Protein AF-A0A3P8M016-F1 (afdb_monomer)

Sequence (208 aa):
MSRRETRTYNRVGNGFKMSSELQEGDWVNNVLKGTVGASFVSSARSAGLTSTEVSAVIKAMQWQMDFRKLKKGDEFSVLMSREMLNGKREQSQLLGVRLRSDGKDYYAIRAEDGKFYDRNGTGLAKGFMRFPTARQFRVSSNFNPRRLNPVTGRVAPHRGVDFAMPQGTPVLSVGDGEVVVAKRKRRGGILRCRAPRPYLHHPLYAPA

Structure (mmCIF, N/CA/C/O backbone):
data_AF-A0A3P8M016-F1
#
_entry.id   AF-A0A3P8M016-F1
#
loop_
_atom_site.group_PDB
_atom_site.id
_atom_site.type_symbol
_atom_site.label_atom_id
_atom_site.label_alt_id
_atom_site.label_comp_id
_atom_site.label_asym_id
_atom_site.label_entity_id
_atom_site.label_seq_id
_atom_site.pdbx_PDB_ins_code
_atom_site.Cartn_x
_atom_site.Cartn_y
_atom_site.Cartn_z
_atom_site.occupancy
_atom_site.B_iso_or_equiv
_atom_site.auth_seq_id
_atom_site.auth_comp_id
_atom_site.auth_asym_id
_atom_site.auth_atom_id
_atom_site.pdbx_PDB_model_num
ATOM 1 N N . MET A 1 1 ? -18.797 -22.329 -1.623 1.00 38.59 1 MET A N 1
ATOM 2 C CA . MET A 1 1 ? -19.965 -21.952 -2.446 1.00 38.59 1 MET A CA 1
ATOM 3 C C . MET A 1 1 ? -20.193 -20.468 -2.234 1.00 38.59 1 MET A C 1
ATOM 5 O O . MET A 1 1 ? -20.213 -20.051 -1.082 1.00 38.59 1 MET A O 1
ATOM 9 N N . SER A 1 2 ? -20.224 -19.667 -3.299 1.00 40.81 2 SER A N 1
ATOM 10 C CA . SER A 1 2 ? -20.456 -18.223 -3.176 1.00 40.81 2 SER A CA 1
ATOM 11 C C . SER A 1 2 ? -21.873 -18.012 -2.646 1.00 40.81 2 SER A C 1
ATOM 13 O O . SER A 1 2 ? -22.825 -18.373 -3.326 1.00 40.81 2 SER A O 1
ATOM 15 N N . ARG A 1 3 ? -22.021 -17.452 -1.439 1.00 57.03 3 ARG A N 1
ATOM 16 C CA . ARG A 1 3 ? -23.322 -17.124 -0.816 1.00 57.03 3 ARG A CA 1
ATOM 17 C C . ARG A 1 3 ? -24.166 -16.120 -1.611 1.00 57.03 3 ARG A C 1
ATOM 19 O O . ARG A 1 3 ? -25.283 -15.824 -1.215 1.00 57.03 3 ARG A O 1
ATOM 26 N N . ARG A 1 4 ? -23.602 -15.582 -2.690 1.00 62.06 4 ARG A N 1
ATOM 27 C CA . ARG A 1 4 ? -24.153 -14.503 -3.506 1.00 62.06 4 ARG A CA 1
ATOM 28 C C . ARG A 1 4 ? -25.061 -14.985 -4.618 1.00 62.06 4 ARG A C 1
ATOM 30 O O . ARG A 1 4 ? -25.842 -14.191 -5.109 1.00 62.06 4 ARG A O 1
ATOM 37 N N . GLU A 1 5 ? -24.906 -16.234 -5.046 1.00 70.94 5 GLU A N 1
ATOM 38 C CA . GLU A 1 5 ? -25.624 -16.763 -6.198 1.00 70.94 5 GLU A CA 1
ATOM 39 C C . GLU A 1 5 ? -26.754 -17.669 -5.714 1.00 70.94 5 GLU A C 1
ATOM 41 O O . GLU A 1 5 ? -26.530 -18.826 -5.344 1.00 70.94 5 GLU A O 1
ATOM 46 N N . THR A 1 6 ? -27.975 -17.142 -5.725 1.00 74.12 6 THR A N 1
ATOM 47 C CA . THR A 1 6 ? -29.163 -17.982 -5.588 1.00 74.12 6 THR A CA 1
ATOM 48 C C . THR A 1 6 ? -29.440 -18.585 -6.952 1.00 74.12 6 THR A C 1
ATOM 50 O O . THR A 1 6 ? -29.846 -17.886 -7.878 1.00 74.12 6 THR A O 1
ATOM 53 N N . ARG A 1 7 ? -29.186 -19.890 -7.087 1.00 83.44 7 ARG A N 1
ATOM 54 C CA . ARG A 1 7 ? -29.580 -20.659 -8.270 1.00 83.44 7 ARG A CA 1
ATOM 55 C C . ARG A 1 7 ? -30.941 -21.287 -8.027 1.00 83.44 7 ARG A C 1
ATOM 57 O O . ARG A 1 7 ? -31.065 -22.194 -7.207 1.00 83.44 7 ARG A O 1
ATOM 64 N N . THR A 1 8 ? -31.936 -20.834 -8.770 1.00 84.56 8 THR A N 1
ATOM 65 C CA . THR A 1 8 ? -33.288 -21.388 -8.744 1.00 84.56 8 THR A CA 1
ATOM 66 C C . THR A 1 8 ? -33.461 -22.310 -9.943 1.00 84.56 8 THR A C 1
ATOM 68 O O . THR A 1 8 ? -33.248 -21.906 -11.084 1.00 84.56 8 THR A O 1
ATOM 71 N N . TYR A 1 9 ? -33.836 -23.565 -9.696 1.00 88.69 9 TYR A N 1
ATOM 72 C CA . TYR A 1 9 ? -34.110 -24.551 -10.742 1.00 88.69 9 TYR A CA 1
ATOM 73 C C . TYR A 1 9 ? -35.615 -24.805 -10.810 1.00 88.69 9 TYR A C 1
ATOM 75 O O . TYR A 1 9 ? -36.167 -25.524 -9.981 1.00 88.69 9 TYR A O 1
ATOM 83 N N . ASN A 1 10 ? -36.281 -24.230 -11.808 1.00 88.31 10 ASN A N 1
ATOM 84 C CA . ASN A 1 10 ? -37.714 -24.414 -12.028 1.00 88.31 10 ASN A CA 1
ATOM 85 C C . ASN A 1 10 ? -37.952 -25.578 -12.993 1.00 88.31 10 ASN A C 1
ATOM 87 O O . ASN A 1 10 ? -37.402 -25.594 -14.095 1.00 88.31 10 ASN A O 1
ATOM 91 N N . ARG A 1 11 ? -38.770 -26.561 -12.602 1.00 87.50 11 ARG A N 1
ATOM 92 C CA . ARG A 1 11 ? -39.118 -27.695 -13.472 1.00 87.50 11 ARG A CA 1
ATOM 93 C C . ARG A 1 11 ? -40.039 -27.222 -14.599 1.00 87.50 11 ARG A C 1
ATOM 95 O O . ARG A 1 11 ? -41.093 -26.654 -14.331 1.00 87.50 11 ARG A O 1
ATOM 102 N N . VAL A 1 12 ? -39.658 -27.477 -15.849 1.00 90.06 12 VAL A N 1
ATOM 103 C CA . VAL A 1 12 ? -40.458 -27.160 -17.041 1.00 90.06 12 VAL A CA 1
ATOM 104 C C . VAL A 1 12 ? -40.493 -28.400 -17.936 1.00 90.06 12 VAL A C 1
ATOM 106 O O . VAL A 1 12 ? -39.472 -28.811 -18.488 1.00 90.06 12 VAL A O 1
ATOM 109 N N . GLY A 1 13 ? -41.665 -29.035 -18.036 1.00 86.31 13 GLY A N 1
ATOM 110 C CA . GLY A 1 13 ? -41.828 -30.325 -18.716 1.00 86.31 13 GLY A CA 1
ATOM 111 C C . GLY A 1 13 ? -41.003 -31.438 -18.054 1.00 86.31 13 GLY A C 1
ATOM 112 O O . GLY A 1 13 ? -41.121 -31.671 -16.850 1.00 86.31 13 GLY A O 1
ATOM 113 N N . ASN A 1 14 ? -40.147 -32.102 -18.839 1.00 89.44 14 ASN A N 1
ATOM 114 C CA . ASN A 1 14 ? -39.198 -33.122 -18.365 1.00 89.44 14 ASN A CA 1
ATOM 115 C C . ASN A 1 14 ? -37.803 -32.566 -18.010 1.00 89.44 14 ASN A C 1
ATOM 117 O O . ASN A 1 14 ? -36.893 -33.345 -17.738 1.00 89.44 14 ASN A O 1
ATOM 121 N N . GLY A 1 15 ? -37.621 -31.241 -18.003 1.00 84.81 15 GLY A N 1
ATOM 122 C CA . GLY A 1 15 ? -36.342 -30.593 -17.708 1.00 84.81 15 GLY A CA 1
ATOM 123 C C . GLY A 1 15 ? -36.413 -29.575 -16.569 1.00 84.81 15 GLY A C 1
ATOM 124 O O . GLY A 1 15 ? -37.464 -29.342 -15.970 1.00 84.81 15 GLY A O 1
ATOM 125 N N . PHE A 1 16 ? -35.275 -28.938 -16.297 1.00 88.38 16 PHE A N 1
ATOM 126 C CA . PHE A 1 16 ? -35.155 -27.811 -15.372 1.00 88.38 16 PHE A CA 1
ATOM 127 C C . PHE A 1 16 ? -34.644 -26.582 -16.122 1.00 88.38 16 PHE A C 1
ATOM 129 O O . PHE A 1 16 ? -33.681 -26.666 -16.881 1.00 88.38 16 PHE A O 1
ATOM 136 N N . LYS A 1 17 ? -35.261 -25.428 -15.873 1.00 87.25 17 LYS A N 1
ATOM 137 C CA . LYS A 1 17 ? -34.750 -24.117 -16.265 1.00 87.25 17 LYS A CA 1
ATOM 138 C C . LYS A 1 17 ?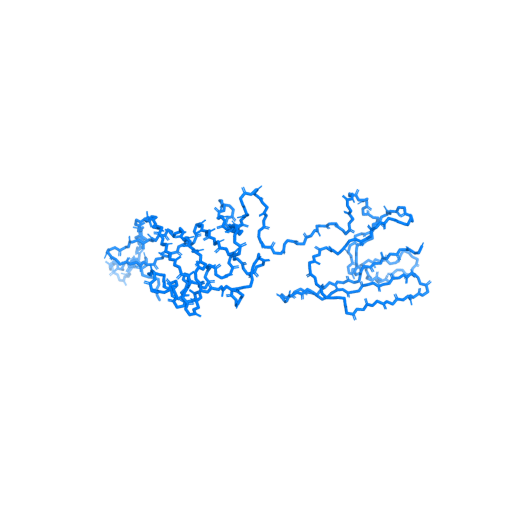 -34.071 -23.490 -15.051 1.00 87.25 17 LYS A C 1
ATOM 140 O O . LYS A 1 17 ? -34.700 -23.331 -14.009 1.00 87.25 17 LYS A O 1
ATOM 145 N N . MET A 1 18 ? -32.791 -23.165 -15.188 1.00 86.56 18 MET A N 1
ATOM 146 C CA . MET A 1 18 ? -32.009 -22.503 -14.145 1.00 86.56 18 MET A CA 1
ATOM 147 C C . MET A 1 18 ? -32.087 -20.983 -14.316 1.00 86.56 18 MET A C 1
ATOM 149 O O . MET A 1 18 ? -31.921 -20.480 -15.427 1.00 86.56 18 MET A O 1
ATOM 153 N N . SER A 1 19 ? -32.331 -20.265 -13.224 1.00 82.19 19 SER A N 1
ATOM 154 C CA . SER A 1 19 ? -32.108 -18.825 -13.110 1.00 82.19 19 SER A CA 1
ATOM 155 C C . SER A 1 19 ? -31.137 -18.551 -11.966 1.00 82.19 19 SER A C 1
ATOM 157 O O . SER A 1 19 ? -31.141 -19.260 -10.960 1.00 82.19 19 SER A O 1
ATOM 159 N N . SER A 1 20 ? -30.299 -17.530 -12.123 1.00 78.00 20 SER A N 1
ATOM 160 C CA . SER A 1 20 ? -29.352 -17.089 -11.101 1.00 78.00 20 SER A CA 1
ATOM 161 C C . SER A 1 20 ? -29.610 -15.629 -10.756 1.00 78.00 20 SER A C 1
ATOM 163 O O . SER A 1 20 ? -29.612 -14.788 -11.655 1.00 78.00 20 SER A O 1
ATOM 165 N N . GLU A 1 21 ? -29.766 -15.329 -9.472 1.00 77.12 21 GLU A N 1
ATOM 166 C CA . GLU A 1 21 ? -29.796 -13.959 -8.957 1.00 77.12 21 GLU A CA 1
ATOM 167 C C . GLU A 1 21 ? -28.580 -13.714 -8.071 1.00 77.12 21 GLU A C 1
ATOM 169 O O . GLU A 1 21 ? -28.230 -14.551 -7.230 1.00 77.12 21 GLU A O 1
ATOM 174 N N . LEU A 1 22 ? -27.934 -12.564 -8.283 1.00 71.75 22 LEU A N 1
ATOM 175 C CA . LEU A 1 22 ? -26.855 -12.088 -7.434 1.00 71.75 22 LEU A CA 1
ATOM 176 C C . LEU A 1 22 ? -27.441 -11.110 -6.414 1.00 71.75 22 LEU A C 1
ATOM 178 O O . LEU A 1 22 ? -27.959 -10.068 -6.804 1.00 71.75 22 LEU A O 1
ATOM 182 N N . GLN A 1 23 ? -27.375 -11.432 -5.122 1.00 69.12 23 GLN A N 1
ATOM 183 C CA . GLN A 1 23 ? -27.739 -10.451 -4.096 1.00 69.12 23 GLN A CA 1
ATOM 184 C C . GLN A 1 23 ? -26.592 -9.453 -3.903 1.00 69.12 23 GLN A C 1
ATOM 186 O O . GLN A 1 23 ? -25.461 -9.857 -3.613 1.00 69.12 23 GLN A O 1
ATOM 191 N N . GLU A 1 24 ? -26.890 -8.164 -4.051 1.00 67.56 24 GLU A N 1
ATOM 192 C CA . GLU A 1 24 ? -25.976 -7.064 -3.735 1.00 67.56 24 GLU A CA 1
ATOM 193 C C . GLU A 1 24 ? -26.144 -6.665 -2.263 1.00 67.56 24 GLU A C 1
ATOM 195 O O . GLU A 1 24 ? -27.265 -6.562 -1.766 1.00 67.56 24 GLU A O 1
ATOM 200 N N . GLY A 1 25 ? -25.032 -6.507 -1.540 1.00 75.31 25 GLY A N 1
ATOM 201 C CA . GLY A 1 25 ? -25.041 -6.024 -0.160 1.00 75.31 25 GLY A CA 1
ATOM 202 C C . GLY A 1 25 ? -24.777 -4.522 -0.067 1.00 75.31 25 GLY A C 1
ATOM 203 O O . GLY A 1 25 ? -24.140 -3.929 -0.940 1.00 75.31 25 GLY A O 1
ATOM 204 N N . ASP A 1 26 ? -25.199 -3.919 1.042 1.00 84.50 26 ASP A N 1
ATOM 205 C CA . ASP A 1 26 ? -24.941 -2.508 1.324 1.00 84.50 26 ASP A CA 1
ATOM 206 C C . ASP A 1 26 ? -23.522 -2.317 1.869 1.00 84.50 26 ASP A C 1
ATOM 208 O O . ASP A 1 26 ? -23.105 -2.967 2.835 1.00 84.50 26 ASP A O 1
ATOM 212 N N . TRP A 1 27 ? -22.768 -1.392 1.279 1.00 88.56 27 TRP A N 1
ATOM 213 C CA . TRP A 1 27 ? -21.416 -1.066 1.728 1.00 88.56 27 TRP A CA 1
ATOM 214 C C . TRP A 1 27 ? -21.431 0.051 2.765 1.00 88.56 27 TRP A C 1
ATOM 216 O O . TRP A 1 27 ? -21.851 1.174 2.495 1.00 88.56 27 TRP A O 1
ATOM 226 N N . VAL A 1 28 ? -20.897 -0.240 3.951 1.00 91.56 28 VAL A N 1
ATOM 227 C CA . VAL A 1 28 ? -20.822 0.716 5.058 1.00 91.56 28 VAL A CA 1
ATOM 228 C C . VAL A 1 28 ? -19.372 0.985 5.435 1.00 91.56 28 VAL A C 1
ATOM 230 O O . VAL A 1 28 ? -18.609 0.081 5.800 1.00 91.56 28 VAL A O 1
ATOM 233 N N . ASN A 1 29 ? -18.995 2.262 5.398 1.00 94.50 29 ASN A N 1
ATOM 234 C CA . ASN A 1 29 ? -17.672 2.717 5.802 1.00 94.50 29 ASN A CA 1
ATOM 235 C C . ASN A 1 29 ? -17.583 2.881 7.320 1.00 94.50 29 ASN A C 1
ATOM 237 O O . ASN A 1 29 ? -18.455 3.465 7.952 1.00 94.50 29 ASN A O 1
ATOM 241 N N . ASN A 1 30 ? -16.497 2.382 7.899 1.00 93.88 30 ASN A N 1
ATOM 242 C CA . ASN A 1 30 ? -16.251 2.384 9.331 1.00 93.88 30 ASN A CA 1
ATOM 243 C C . ASN A 1 30 ? -14.795 2.752 9.610 1.00 93.88 30 ASN A C 1
ATOM 245 O O . ASN A 1 30 ? -13.877 2.163 9.033 1.00 93.88 30 ASN A O 1
ATOM 249 N N . VAL A 1 31 ? -14.587 3.696 10.526 1.00 97.19 31 VAL A N 1
ATOM 250 C CA . VAL A 1 31 ? -13.252 4.067 11.005 1.00 97.19 31 VAL A CA 1
ATOM 251 C C . VAL A 1 31 ? -13.008 3.393 12.345 1.00 97.19 31 VAL A C 1
ATOM 253 O O . VAL A 1 31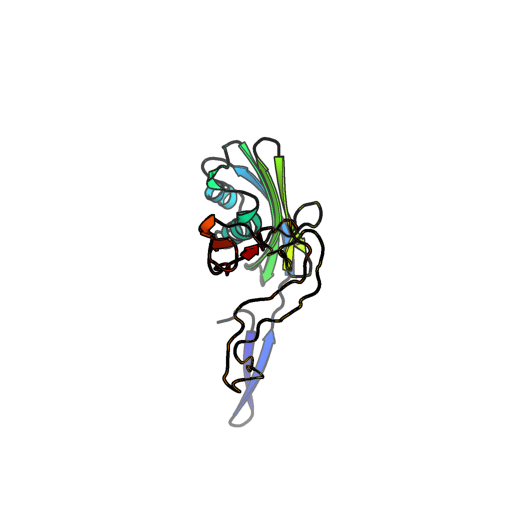 ? -13.705 3.666 13.317 1.00 97.19 31 VAL A O 1
ATOM 256 N N . LEU A 1 32 ? -11.995 2.533 12.403 1.00 97.25 32 LEU A N 1
ATOM 257 C CA . LEU A 1 32 ? -11.540 1.891 13.631 1.00 97.25 32 LEU A CA 1
ATOM 258 C C . LEU A 1 32 ? -10.265 2.586 14.099 1.00 97.25 32 LEU A C 1
ATOM 260 O O . LEU A 1 32 ? -9.325 2.745 13.320 1.00 97.25 32 LEU A O 1
ATOM 264 N N . LYS A 1 33 ? -10.229 3.009 15.359 1.00 97.88 33 LYS A N 1
ATOM 265 C CA . LYS A 1 33 ? -9.080 3.696 15.958 1.00 97.88 33 LYS A CA 1
ATOM 266 C C . LYS A 1 33 ? -8.557 2.890 17.135 1.00 97.88 33 LYS A C 1
ATOM 268 O O . LYS A 1 33 ? -9.325 2.197 17.797 1.00 97.88 33 LYS A O 1
ATOM 273 N N . GLY A 1 34 ? -7.267 3.005 17.408 1.00 96.81 34 GLY A N 1
ATOM 274 C CA . GLY A 1 34 ? -6.681 2.395 18.588 1.00 96.81 34 GLY A CA 1
ATOM 275 C C . GLY A 1 34 ? -5.250 2.837 18.829 1.00 96.81 34 GLY A C 1
ATOM 276 O O . GLY A 1 34 ? -4.629 3.505 18.002 1.00 96.81 34 GLY A O 1
ATOM 277 N N . THR A 1 35 ? -4.738 2.416 19.976 1.00 97.62 35 THR A N 1
ATOM 278 C CA . THR A 1 35 ? -3.359 2.641 20.400 1.00 97.62 35 THR A CA 1
ATOM 279 C C . THR A 1 35 ? -2.670 1.290 20.520 1.00 97.62 35 THR A C 1
ATOM 281 O O . THR A 1 35 ? -3.255 0.319 21.005 1.00 97.62 35 THR A O 1
ATOM 284 N N . VAL A 1 36 ? -1.430 1.200 20.054 1.00 97.12 36 VAL A N 1
ATOM 285 C CA . VAL A 1 36 ? -0.613 -0.003 20.142 1.00 97.12 36 VAL A CA 1
ATOM 286 C C . VAL A 1 36 ? -0.291 -0.266 21.613 1.00 97.12 36 VAL A C 1
ATOM 288 O O . VAL A 1 36 ? 0.267 0.579 22.309 1.00 97.12 36 VAL A O 1
ATOM 291 N N . GLY A 1 37 ? -0.680 -1.447 22.091 1.00 95.19 37 GLY A N 1
ATOM 292 C CA . GLY A 1 37 ? -0.314 -1.996 23.393 1.00 95.19 37 GLY A CA 1
ATOM 293 C C . GLY A 1 37 ? 0.872 -2.952 23.269 1.00 95.19 37 GLY A C 1
ATOM 294 O O . GLY A 1 37 ? 1.991 -2.533 22.997 1.00 95.19 37 GLY A O 1
ATOM 295 N N . ALA A 1 38 ? 0.617 -4.250 23.459 1.00 92.25 38 ALA A N 1
ATOM 296 C CA . ALA A 1 38 ? 1.642 -5.295 23.350 1.00 92.25 38 ALA A CA 1
ATOM 297 C C . ALA A 1 38 ? 2.114 -5.542 21.904 1.00 92.25 38 ALA A C 1
ATOM 299 O O . ALA A 1 38 ? 3.277 -5.846 21.667 1.00 92.25 38 ALA A O 1
ATOM 300 N N . SER A 1 39 ? 1.208 -5.439 20.929 1.00 95.12 39 SER A N 1
ATOM 301 C CA . SER A 1 39 ? 1.526 -5.538 19.503 1.00 95.12 39 SER A CA 1
ATOM 302 C C . SER A 1 39 ? 0.465 -4.819 18.678 1.00 95.12 39 SER A C 1
ATOM 304 O O . SER A 1 39 ? -0.678 -4.664 19.124 1.00 95.12 39 SER A O 1
ATOM 306 N N . PHE A 1 40 ? 0.799 -4.434 17.446 1.00 96.12 40 PHE A N 1
ATOM 307 C CA . PHE A 1 40 ? -0.197 -3.900 16.518 1.00 96.12 40 PHE A CA 1
ATOM 308 C C . PHE A 1 40 ? -1.333 -4.898 16.260 1.00 96.12 40 PHE A C 1
ATOM 310 O O . PHE A 1 40 ? -2.500 -4.527 16.311 1.00 96.12 40 PHE A O 1
ATOM 317 N N . VAL A 1 41 ? -1.006 -6.177 16.046 1.00 96.31 41 VAL A N 1
ATOM 318 C CA . VAL A 1 41 ? -1.990 -7.216 15.700 1.00 96.31 41 VAL A CA 1
ATOM 319 C C . VAL A 1 41 ? -3.025 -7.403 16.806 1.00 96.31 41 VAL A C 1
ATOM 321 O O . VAL A 1 41 ? -4.221 -7.434 16.521 1.00 96.31 41 VAL A O 1
ATOM 324 N N . SER A 1 42 ? -2.585 -7.517 18.063 1.00 96.62 42 SER A N 1
ATOM 325 C CA . SER A 1 42 ? -3.505 -7.664 19.196 1.00 96.62 42 SER A CA 1
ATOM 326 C C . SER A 1 42 ? -4.361 -6.414 19.382 1.00 96.62 42 SER A C 1
ATOM 328 O O . SER A 1 42 ? -5.573 -6.525 19.527 1.00 96.62 42 SER A O 1
ATOM 330 N N . SER A 1 43 ? -3.755 -5.230 19.286 1.00 97.62 43 SER A N 1
ATOM 331 C CA . SER A 1 43 ? -4.456 -3.954 19.477 1.00 97.62 43 SER A CA 1
ATOM 332 C C . SER A 1 43 ? -5.488 -3.693 18.375 1.00 97.62 43 SER A C 1
ATOM 334 O O . SER A 1 43 ? -6.609 -3.285 18.661 1.00 97.62 43 SER A O 1
ATOM 336 N N . ALA A 1 44 ? -5.155 -3.995 17.117 1.00 97.19 44 ALA A N 1
ATOM 337 C CA . ALA A 1 44 ? -6.067 -3.868 15.983 1.00 97.19 44 ALA A CA 1
ATOM 338 C C . ALA A 1 44 ? -7.249 -4.846 16.079 1.00 97.19 44 ALA A C 1
ATOM 340 O O . ALA A 1 44 ? -8.385 -4.471 15.787 1.00 97.19 44 ALA A O 1
ATOM 341 N N . ARG A 1 45 ? -7.009 -6.080 16.543 1.00 97.44 45 ARG A N 1
ATOM 342 C CA . ARG A 1 45 ? -8.087 -7.044 16.816 1.00 97.44 45 ARG A CA 1
ATOM 343 C C . ARG A 1 45 ? -9.017 -6.561 17.924 1.00 97.44 45 ARG A C 1
ATOM 345 O O . ARG A 1 45 ? -10.228 -6.586 17.733 1.00 97.44 45 ARG A O 1
ATOM 352 N N . SER A 1 46 ? -8.464 -6.062 19.030 1.00 96.69 46 SER A N 1
ATOM 353 C CA . SER A 1 46 ? -9.256 -5.477 20.121 1.00 96.69 46 SER A CA 1
ATOM 354 C C . SER A 1 46 ? -10.047 -4.244 19.677 1.00 96.69 46 SER A C 1
ATOM 356 O O . SER A 1 46 ? -11.149 -4.024 20.164 1.00 96.69 46 SER A O 1
ATOM 358 N N . ALA A 1 47 ? -9.530 -3.477 18.713 1.00 96.50 47 ALA A N 1
ATOM 359 C CA . ALA A 1 47 ? -10.236 -2.349 18.106 1.00 96.50 47 ALA A CA 1
ATOM 360 C C . ALA A 1 47 ? -11.358 -2.769 17.132 1.00 96.50 47 ALA A C 1
ATOM 362 O O . ALA A 1 47 ? -12.047 -1.905 16.599 1.00 96.50 47 ALA A O 1
ATOM 363 N N . GLY A 1 48 ? -11.553 -4.069 16.879 1.00 95.12 48 GLY A N 1
ATOM 364 C CA . GLY A 1 48 ? -12.643 -4.592 16.050 1.00 95.12 48 GLY A CA 1
ATOM 365 C C . GLY A 1 48 ? -12.267 -4.912 14.600 1.00 95.12 48 GLY A C 1
ATOM 366 O O . GLY A 1 48 ? -13.162 -5.079 13.759 1.00 95.12 48 GLY A O 1
ATOM 367 N N . LEU A 1 49 ? -10.969 -4.992 14.275 1.00 95.88 49 LEU A N 1
ATOM 368 C CA . LEU A 1 49 ? -10.515 -5.563 13.007 1.00 95.88 49 LEU A CA 1
ATOM 369 C C . LEU A 1 49 ? -10.471 -7.092 13.083 1.00 95.88 49 LEU A C 1
ATOM 371 O O . LEU A 1 49 ? -9.979 -7.692 14.036 1.00 95.88 49 LEU A O 1
ATOM 375 N N . THR A 1 50 ? -10.919 -7.740 12.019 1.00 94.81 50 THR A N 1
ATOM 376 C CA . THR A 1 50 ? -10.733 -9.183 11.828 1.00 94.81 50 THR A CA 1
ATOM 377 C C . THR A 1 50 ? -9.287 -9.501 11.430 1.00 94.81 50 THR A C 1
ATOM 379 O O . THR A 1 50 ? -8.549 -8.648 10.939 1.00 94.81 50 THR A O 1
ATOM 382 N N . SER A 1 51 ? -8.859 -10.756 11.588 1.00 93.69 51 SER A N 1
ATOM 383 C CA . SER A 1 51 ? -7.503 -11.186 11.200 1.00 93.69 51 SER A CA 1
ATOM 384 C C . SER A 1 51 ? -7.172 -10.927 9.723 1.00 93.69 51 SER A C 1
ATOM 386 O O . SER A 1 51 ? -6.025 -10.614 9.394 1.00 93.69 51 SER A O 1
ATOM 388 N N . THR A 1 52 ? -8.161 -11.041 8.835 1.00 91.56 52 THR A N 1
ATOM 389 C CA . THR A 1 52 ? -8.012 -10.751 7.402 1.00 91.56 52 THR A CA 1
ATOM 390 C C . THR A 1 52 ? -7.810 -9.256 7.157 1.00 91.56 52 THR A C 1
ATOM 392 O O . THR A 1 52 ? -6.912 -8.879 6.408 1.00 91.56 52 THR A O 1
ATOM 395 N N . GLU A 1 53 ? -8.564 -8.399 7.848 1.00 95.56 53 GLU A N 1
ATOM 396 C CA . GLU A 1 53 ? -8.419 -6.939 7.774 1.00 95.56 53 GLU A CA 1
ATOM 397 C C . GLU A 1 53 ? -7.067 -6.472 8.333 1.00 95.56 53 GLU A C 1
ATOM 399 O O . GLU A 1 53 ? -6.382 -5.676 7.694 1.00 95.56 53 GLU A O 1
ATOM 404 N N . VAL A 1 54 ? -6.622 -7.023 9.469 1.00 96.62 54 VAL A N 1
ATOM 405 C CA . VAL A 1 54 ? -5.281 -6.746 10.019 1.00 96.62 54 VAL A CA 1
ATOM 406 C C . VAL A 1 54 ? -4.190 -7.120 9.012 1.00 96.62 54 VAL A C 1
ATOM 408 O O . VAL A 1 54 ? -3.256 -6.350 8.789 1.00 96.62 54 VAL A O 1
ATOM 411 N N . SER A 1 55 ? -4.325 -8.274 8.357 1.00 92.94 55 SER A N 1
ATOM 412 C CA . SER A 1 55 ? -3.380 -8.710 7.323 1.00 92.94 55 SER A CA 1
ATOM 413 C C . SER A 1 55 ? -3.374 -7.765 6.116 1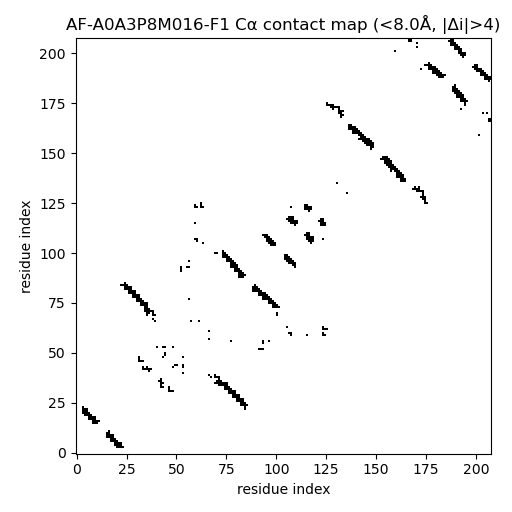.00 92.94 55 SER A C 1
ATOM 415 O O . SER A 1 55 ? -2.310 -7.489 5.561 1.00 92.94 55 SER A O 1
ATOM 417 N N . ALA A 1 56 ? -4.536 -7.231 5.726 1.00 93.50 56 ALA A N 1
ATOM 418 C CA . ALA A 1 56 ? -4.641 -6.241 4.657 1.00 93.50 56 ALA A CA 1
ATOM 419 C C . ALA A 1 56 ? -3.923 -4.930 5.017 1.00 93.50 56 ALA A C 1
ATOM 421 O O . ALA A 1 56 ? -3.192 -4.397 4.182 1.00 93.50 56 ALA A O 1
ATOM 422 N N . VAL A 1 57 ? -4.062 -4.457 6.262 1.00 96.25 57 VAL A N 1
ATOM 423 C CA . VAL A 1 57 ? -3.352 -3.266 6.761 1.00 96.25 57 VAL A CA 1
ATOM 424 C C . VAL A 1 57 ? -1.841 -3.471 6.726 1.00 96.25 57 VAL A C 1
ATOM 426 O O . VAL A 1 57 ? -1.124 -2.659 6.140 1.00 96.25 57 VAL A O 1
ATOM 429 N N . ILE A 1 58 ? -1.355 -4.589 7.277 1.00 93.69 58 ILE A N 1
ATOM 430 C CA . ILE A 1 58 ? 0.077 -4.916 7.265 1.00 93.69 58 ILE A CA 1
ATOM 431 C C . ILE A 1 58 ? 0.590 -4.959 5.826 1.00 93.69 58 ILE A C 1
ATOM 433 O O . ILE A 1 58 ? 1.607 -4.346 5.517 1.00 93.69 58 ILE A O 1
ATOM 437 N N . LYS A 1 59 ? -0.136 -5.618 4.916 1.00 87.94 59 LYS A N 1
ATOM 438 C CA . LYS A 1 59 ? 0.251 -5.719 3.505 1.00 87.94 59 LYS A CA 1
ATOM 439 C C . LYS A 1 59 ? 0.317 -4.355 2.811 1.00 87.94 59 LYS A C 1
ATOM 441 O O . LYS A 1 59 ? 1.229 -4.149 2.012 1.00 87.94 59 LYS A O 1
ATOM 446 N N . ALA A 1 60 ? -0.619 -3.449 3.091 1.00 90.56 60 ALA A N 1
ATOM 447 C CA . ALA A 1 60 ? -0.648 -2.114 2.496 1.00 90.56 60 ALA A CA 1
ATOM 448 C C . ALA A 1 60 ? 0.533 -1.242 2.955 1.00 90.56 60 ALA A C 1
ATOM 450 O O . ALA A 1 60 ? 1.051 -0.450 2.171 1.00 90.56 60 ALA A O 1
ATOM 451 N N . MET A 1 61 ? 0.986 -1.419 4.200 1.00 90.12 61 MET A N 1
ATOM 452 C CA . MET A 1 61 ? 2.013 -0.574 4.821 1.00 90.12 61 MET A CA 1
ATOM 453 C C . MET A 1 61 ? 3.399 -1.225 4.940 1.00 90.12 61 MET A C 1
ATOM 455 O O . MET A 1 61 ? 4.342 -0.552 5.352 1.00 90.12 61 MET A O 1
ATOM 459 N N . GLN A 1 62 ? 3.556 -2.500 4.561 1.00 83.62 62 GLN A N 1
ATOM 460 C CA . GLN A 1 62 ? 4.781 -3.291 4.782 1.00 83.62 62 GLN A CA 1
ATOM 461 C C . GLN A 1 62 ? 6.073 -2.652 4.244 1.00 83.62 62 GLN A C 1
ATOM 463 O O . GLN A 1 62 ? 7.159 -2.975 4.714 1.00 83.62 62 GLN A O 1
ATOM 468 N N . TRP A 1 63 ? 5.968 -1.783 3.233 1.00 80.88 63 TRP A N 1
ATOM 469 C CA . TRP A 1 63 ? 7.113 -1.109 2.616 1.00 80.88 63 TRP A CA 1
ATOM 470 C C . TRP A 1 63 ? 7.409 0.266 3.215 1.00 80.88 63 TRP A C 1
ATOM 472 O O . TRP A 1 63 ? 8.522 0.756 3.066 1.00 80.88 63 TRP A O 1
ATOM 482 N N . GLN A 1 64 ? 6.441 0.879 3.899 1.00 81.50 64 GLN A N 1
ATOM 483 C CA . GLN A 1 64 ? 6.644 2.147 4.598 1.00 81.50 64 GLN A CA 1
ATOM 484 C C . GLN A 1 64 ? 7.213 1.949 6.002 1.00 81.50 64 GLN A C 1
ATOM 486 O O . GLN A 1 64 ? 7.951 2.806 6.488 1.00 81.50 64 GLN A O 1
ATOM 491 N N . MET A 1 65 ? 6.840 0.856 6.675 1.00 85.31 65 MET A N 1
ATOM 492 C CA . MET A 1 65 ? 7.228 0.619 8.061 1.00 85.31 65 MET A CA 1
ATOM 493 C C . MET A 1 65 ? 7.308 -0.858 8.423 1.00 85.31 65 MET A C 1
ATOM 495 O O . MET A 1 65 ? 6.602 -1.708 7.884 1.00 85.31 65 MET A O 1
ATOM 499 N N . ASP A 1 66 ? 8.140 -1.134 9.422 1.00 85.19 66 ASP A N 1
ATOM 500 C CA . ASP A 1 66 ? 8.203 -2.428 10.082 1.00 85.19 66 ASP A CA 1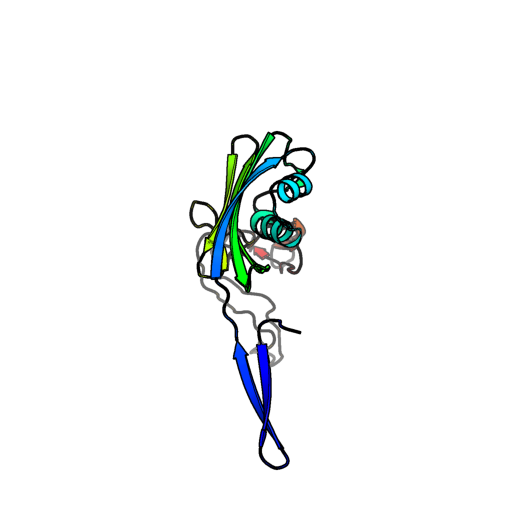
ATOM 501 C C . ASP A 1 66 ? 7.313 -2.412 11.329 1.00 85.19 66 ASP A C 1
ATOM 503 O O . ASP A 1 66 ? 7.647 -1.780 12.331 1.00 85.19 66 ASP A O 1
ATOM 507 N N . PHE A 1 67 ? 6.197 -3.141 11.288 1.00 89.38 67 PHE A N 1
ATOM 508 C CA . PHE A 1 67 ? 5.238 -3.227 12.396 1.00 89.38 67 PHE A C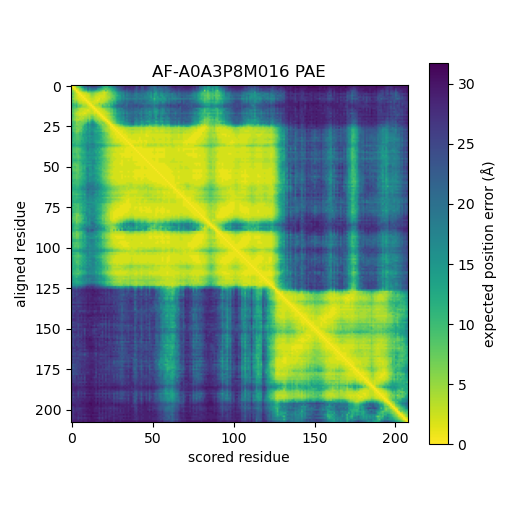A 1
ATOM 509 C C . PHE A 1 67 ? 5.842 -3.776 13.697 1.00 89.38 67 PHE A C 1
ATOM 511 O O . PHE A 1 67 ? 5.275 -3.565 14.766 1.00 89.38 67 PHE A O 1
ATOM 518 N N . ARG A 1 68 ? 6.991 -4.464 13.634 1.00 86.88 68 ARG A N 1
ATOM 519 C CA . ARG A 1 68 ? 7.712 -4.951 14.824 1.00 86.88 68 ARG A CA 1
ATOM 520 C C . ARG A 1 68 ? 8.412 -3.830 15.589 1.00 86.88 68 ARG A C 1
ATOM 522 O O . ARG A 1 68 ? 8.775 -4.032 16.740 1.00 86.88 68 ARG A O 1
ATOM 529 N N . LYS A 1 69 ? 8.624 -2.673 14.953 1.00 89.25 69 LYS A N 1
ATOM 530 C CA . LYS A 1 69 ? 9.229 -1.486 15.576 1.00 89.25 69 LYS A CA 1
ATOM 531 C C . LYS A 1 69 ? 8.205 -0.573 16.247 1.00 89.25 69 LYS A C 1
ATOM 533 O O . LYS A 1 69 ? 8.611 0.395 16.881 1.00 89.25 69 LYS A O 1
ATOM 538 N N . LEU A 1 70 ? 6.913 -0.869 16.098 1.00 93.31 70 LEU A N 1
ATOM 539 C CA . LEU A 1 70 ? 5.860 -0.103 16.748 1.00 93.31 70 LEU A CA 1
ATOM 540 C C . LEU A 1 70 ? 5.950 -0.256 18.256 1.00 93.31 70 LEU A C 1
ATOM 542 O O . LEU A 1 70 ? 6.142 -1.357 18.777 1.00 93.31 70 LEU A O 1
ATOM 546 N N . LYS A 1 71 ? 5.801 0.867 18.943 1.00 93.50 71 LYS A N 1
ATOM 547 C CA . LYS A 1 71 ? 5.940 0.960 20.389 1.00 93.50 71 LYS A CA 1
ATOM 548 C C . LYS A 1 71 ? 4.576 1.091 21.035 1.00 93.50 71 LYS A C 1
ATOM 550 O O . LYS A 1 71 ? 3.594 1.511 20.421 1.00 93.50 71 LYS A O 1
ATOM 555 N N . LYS A 1 72 ? 4.532 0.758 22.322 1.00 96.38 72 LYS A N 1
ATOM 556 C CA . LYS A 1 72 ? 3.367 1.050 23.149 1.00 96.38 72 LYS A CA 1
ATOM 557 C C . LYS A 1 72 ? 3.099 2.558 23.119 1.00 96.38 72 LYS A C 1
ATOM 559 O O . LYS A 1 72 ? 4.006 3.335 23.400 1.00 96.38 72 LYS A O 1
ATOM 564 N N . GLY A 1 73 ? 1.867 2.949 22.811 1.00 95.88 73 GLY A N 1
ATOM 565 C CA . GLY A 1 73 ? 1.476 4.355 22.669 1.00 95.88 73 GLY A CA 1
ATOM 566 C C . GLY A 1 73 ? 1.374 4.847 21.223 1.00 95.88 73 GLY A C 1
ATOM 567 O O . GLY A 1 73 ? 0.747 5.878 21.006 1.00 95.88 73 GLY A O 1
ATOM 568 N N . ASP A 1 74 ? 1.904 4.111 20.239 1.00 97.62 74 ASP A N 1
ATOM 569 C CA . ASP A 1 74 ? 1.709 4.453 18.825 1.00 97.62 74 ASP A CA 1
ATOM 570 C C . ASP A 1 74 ? 0.222 4.387 18.461 1.00 97.62 74 ASP A C 1
ATOM 572 O O . ASP A 1 74 ? -0.503 3.500 18.911 1.00 97.62 74 ASP A O 1
ATOM 576 N N . GLU A 1 75 ? -0.254 5.306 17.632 1.00 98.00 75 GLU A N 1
ATOM 577 C CA . GLU A 1 75 ? -1.677 5.418 17.310 1.00 98.00 75 GLU A CA 1
ATOM 578 C C . GLU A 1 75 ? -1.951 4.915 15.899 1.00 98.00 75 GLU A C 1
ATOM 580 O O . GLU A 1 75 ? -1.164 5.130 14.978 1.00 98.00 75 GLU A O 1
ATOM 585 N N . PHE A 1 76 ? -3.103 4.286 15.694 1.00 97.94 76 PHE A N 1
ATOM 586 C CA . PHE A 1 76 ? -3.556 3.902 14.365 1.00 97.94 76 PHE A CA 1
ATOM 587 C C . PHE A 1 76 ? -5.027 4.249 14.147 1.00 97.94 76 PHE A C 1
ATOM 589 O O . PHE A 1 76 ? -5.851 4.285 15.062 1.00 97.94 76 PHE A O 1
ATOM 596 N N . SER A 1 77 ? -5.367 4.513 12.892 1.00 98.25 77 SER A N 1
ATOM 597 C CA . SER A 1 77 ? -6.732 4.693 12.409 1.00 98.25 77 SER A CA 1
ATOM 598 C C . SER A 1 77 ? -6.874 3.970 11.078 1.00 98.25 77 SER A C 1
ATOM 600 O O . SER A 1 77 ? -6.080 4.189 10.166 1.00 98.25 77 SER A O 1
ATOM 602 N N . VAL A 1 78 ? -7.876 3.106 10.962 1.00 98.31 78 VAL A N 1
ATOM 603 C CA . VAL A 1 78 ? -8.126 2.284 9.777 1.00 98.31 78 VAL A CA 1
ATOM 604 C C . VAL A 1 78 ? -9.532 2.562 9.270 1.00 98.31 78 VAL A C 1
ATOM 606 O O . VAL A 1 78 ? -10.504 2.375 9.998 1.00 98.31 78 VAL A O 1
ATOM 609 N N . LEU A 1 79 ? -9.640 2.991 8.017 1.00 98.12 79 LEU A N 1
ATOM 610 C CA . LEU A 1 79 ? -10.897 3.147 7.300 1.00 98.12 79 LEU A CA 1
ATOM 611 C C . LEU A 1 79 ? -11.174 1.876 6.492 1.00 98.12 79 LEU A C 1
ATOM 613 O O . LEU A 1 79 ? -10.450 1.549 5.547 1.00 98.12 79 LEU A O 1
ATOM 617 N N . MET A 1 80 ? -12.246 1.185 6.860 1.00 96.75 80 MET A N 1
ATOM 618 C CA . MET A 1 80 ? -12.730 -0.027 6.209 1.00 96.75 80 MET A CA 1
ATOM 619 C C . MET A 1 80 ? -14.081 0.239 5.555 1.00 96.75 80 MET A C 1
ATOM 621 O O . MET A 1 80 ? -14.946 0.841 6.178 1.00 96.75 80 MET A O 1
ATOM 625 N N . SER A 1 81 ? -14.296 -0.284 4.355 1.00 94.81 81 SER A N 1
ATOM 626 C CA . SER A 1 81 ? -15.631 -0.483 3.793 1.00 94.81 81 SER A CA 1
ATOM 627 C C . SER A 1 81 ? -16.051 -1.924 4.041 1.00 94.81 81 SER A C 1
ATOM 629 O O . SER A 1 81 ? -15.252 -2.833 3.815 1.00 94.81 81 SER A O 1
ATOM 631 N N . ARG A 1 82 ? -17.250 -2.158 4.566 1.00 92.31 82 ARG A N 1
ATOM 632 C CA . ARG A 1 82 ? -17.752 -3.498 4.896 1.00 92.31 82 ARG A CA 1
ATOM 633 C C . ARG A 1 82 ? -19.096 -3.705 4.222 1.00 92.31 82 ARG A C 1
ATOM 635 O O . ARG A 1 82 ? -20.003 -2.911 4.437 1.00 92.31 82 ARG A O 1
ATOM 642 N N . GLU A 1 83 ? -19.199 -4.769 3.442 1.00 88.56 83 GLU A N 1
ATOM 643 C CA . GLU A 1 83 ? -20.447 -5.188 2.817 1.00 88.56 83 GLU A CA 1
ATOM 644 C C . GLU A 1 83 ? -21.297 -5.934 3.846 1.00 88.56 83 GLU A C 1
ATOM 646 O O . GLU A 1 83 ? -20.846 -6.915 4.459 1.00 88.56 83 GLU A O 1
ATOM 651 N N . MET A 1 84 ? -22.521 -5.456 4.030 1.00 83.06 84 MET A N 1
ATOM 652 C CA . MET A 1 84 ? -23.537 -6.052 4.880 1.00 83.06 84 MET A CA 1
ATOM 653 C C . MET A 1 84 ? -24.591 -6.702 3.987 1.00 83.06 84 MET A C 1
ATOM 655 O O . MET A 1 84 ? -25.273 -6.026 3.224 1.00 83.06 84 MET A O 1
ATOM 659 N N . LEU A 1 85 ? -24.742 -8.019 4.104 1.00 78.38 85 LEU A N 1
ATOM 660 C CA . LEU A 1 85 ? -25.780 -8.781 3.421 1.00 78.38 85 LEU A CA 1
ATOM 661 C C . LEU A 1 85 ? -26.629 -9.494 4.473 1.00 78.38 85 LEU A C 1
ATOM 663 O O . LEU A 1 85 ? -26.108 -10.276 5.272 1.00 78.38 85 LEU A O 1
ATOM 667 N N . ASN A 1 86 ? -27.934 -9.213 4.506 1.00 73.06 86 ASN A N 1
ATOM 668 C CA . ASN A 1 86 ? -28.873 -9.795 5.477 1.00 73.06 86 ASN A CA 1
ATOM 669 C C . ASN A 1 86 ? -28.397 -9.649 6.941 1.00 73.06 86 ASN A C 1
ATOM 671 O O . ASN A 1 86 ? -28.437 -10.597 7.729 1.00 73.06 86 ASN A O 1
ATOM 675 N N . GLY A 1 87 ? -27.855 -8.475 7.289 1.00 67.88 87 GLY A N 1
ATOM 676 C CA . GLY A 1 87 ? -27.322 -8.177 8.625 1.00 67.88 87 GLY A CA 1
ATOM 677 C C . GLY A 1 87 ? -25.992 -8.863 8.972 1.00 67.88 87 GLY A C 1
ATOM 678 O O . GLY A 1 87 ? -25.475 -8.666 10.072 1.00 67.88 87 GLY A O 1
ATOM 679 N N . LYS A 1 88 ? -25.401 -9.643 8.056 1.00 69.00 88 LYS A N 1
ATOM 680 C CA . LYS A 1 88 ? -24.104 -10.309 8.238 1.00 69.00 88 LYS A CA 1
ATOM 681 C C . LYS A 1 88 ? -23.033 -9.650 7.375 1.00 69.00 88 LYS A C 1
ATOM 683 O O . LYS A 1 88 ? -23.280 -9.265 6.238 1.00 69.00 88 LYS A O 1
ATOM 688 N N . ARG A 1 89 ? -21.821 -9.541 7.922 1.00 70.88 89 ARG A N 1
ATOM 689 C CA . ARG A 1 89 ? -20.655 -9.042 7.186 1.00 70.88 89 ARG A CA 1
ATOM 690 C C . ARG A 1 89 ? -20.155 -10.125 6.236 1.00 70.88 89 ARG A C 1
ATOM 692 O O . ARG A 1 89 ? -19.691 -11.163 6.704 1.00 70.88 89 ARG A O 1
ATOM 699 N N . GLU A 1 90 ? -20.219 -9.864 4.937 1.00 74.62 90 GLU A N 1
ATOM 700 C CA . GLU A 1 90 ? -19.736 -10.794 3.907 1.00 74.62 90 GLU A CA 1
ATOM 701 C C . GLU A 1 90 ? -18.342 -10.397 3.417 1.00 74.62 90 GLU A C 1
ATOM 703 O O . GLU A 1 90 ? -17.426 -11.222 3.408 1.00 74.62 90 GLU A O 1
ATOM 708 N N . GLN A 1 91 ? -18.142 -9.118 3.083 1.00 82.75 91 GLN A N 1
ATOM 709 C CA . GLN A 1 91 ? -16.863 -8.617 2.585 1.00 82.75 91 GLN A CA 1
ATOM 710 C C . GLN A 1 91 ? -16.354 -7.413 3.357 1.00 82.75 91 GLN A C 1
ATOM 712 O O . GLN A 1 91 ? -17.099 -6.669 3.996 1.00 82.75 91 GLN A O 1
ATOM 717 N N . SER A 1 92 ? -15.042 -7.219 3.289 1.00 90.62 92 SER A N 1
ATOM 718 C CA . SER A 1 92 ? -14.414 -6.003 3.765 1.00 90.62 92 SER A CA 1
ATOM 719 C C . SER A 1 92 ? -13.277 -5.567 2.858 1.00 90.62 92 SER A C 1
ATOM 721 O O . SER A 1 92 ? -12.553 -6.369 2.265 1.00 90.62 92 SER A O 1
ATOM 723 N N . GLN A 1 93 ? -13.136 -4.256 2.753 1.00 93.38 93 GLN A N 1
ATOM 724 C CA . GLN A 1 93 ? -12.196 -3.588 1.886 1.00 93.38 93 GLN A CA 1
ATOM 725 C C . GLN A 1 93 ? -11.476 -2.499 2.667 1.00 93.38 93 GLN A C 1
ATOM 727 O O . GLN A 1 93 ? -12.093 -1.580 3.202 1.00 93.38 93 GLN A O 1
ATOM 732 N N . LEU A 1 94 ? -10.150 -2.586 2.705 1.00 96.56 94 LEU A N 1
ATOM 733 C CA . LEU A 1 94 ? -9.331 -1.519 3.256 1.00 96.56 94 LEU A CA 1
ATOM 734 C C . LEU A 1 94 ? -9.344 -0.319 2.302 1.00 96.56 94 LEU A C 1
ATOM 736 O O . LEU A 1 94 ? -8.961 -0.461 1.138 1.00 96.56 94 LEU A O 1
ATOM 740 N N . LEU A 1 95 ? -9.775 0.838 2.806 1.00 97.44 95 LEU A N 1
ATOM 741 C CA . LEU A 1 95 ? -9.777 2.106 2.074 1.00 97.44 95 LEU A CA 1
ATOM 742 C C . LEU A 1 95 ? -8.623 3.011 2.498 1.00 97.44 95 LEU A C 1
ATOM 744 O O . LEU A 1 95 ? -8.048 3.704 1.666 1.00 97.44 95 LEU A O 1
ATOM 748 N N . GLY A 1 96 ? -8.269 3.008 3.782 1.00 97.50 96 GLY A N 1
ATOM 749 C CA . GLY A 1 96 ? -7.260 3.923 4.295 1.00 97.50 96 GLY A CA 1
ATOM 750 C C . GLY A 1 96 ? -6.656 3.479 5.617 1.00 97.50 96 GLY A C 1
ATOM 751 O O . GLY A 1 96 ? -7.336 2.882 6.448 1.00 97.50 96 GLY A O 1
ATOM 752 N N . VAL A 1 97 ? -5.388 3.810 5.834 1.00 97.88 97 VAL A N 1
ATOM 753 C CA . VAL A 1 97 ? -4.705 3.670 7.120 1.00 97.88 97 VAL A CA 1
ATOM 754 C C . VAL A 1 97 ? -3.926 4.939 7.407 1.00 97.88 97 VAL A C 1
ATOM 756 O O . VAL A 1 97 ? -3.236 5.461 6.531 1.00 97.88 97 VAL A O 1
ATOM 759 N N . ARG A 1 98 ? -4.005 5.393 8.653 1.00 97.56 98 ARG A N 1
ATOM 760 C CA . ARG A 1 98 ? -3.057 6.315 9.265 1.00 97.56 98 ARG A CA 1
ATOM 761 C C . ARG A 1 98 ? -2.410 5.603 10.442 1.00 97.56 98 ARG A C 1
ATOM 763 O O . ARG A 1 98 ? -3.121 5.043 11.275 1.00 97.56 98 ARG A O 1
ATOM 770 N N . LEU A 1 99 ? -1.090 5.663 10.532 1.00 96.94 99 LEU A N 1
ATOM 771 C CA . LEU A 1 99 ? -0.347 5.183 11.688 1.00 96.94 99 LEU A CA 1
ATOM 772 C C . LEU A 1 99 ? 0.650 6.250 12.137 1.00 96.94 99 LEU A C 1
ATOM 774 O O . LEU A 1 99 ? 1.423 6.747 11.321 1.00 96.94 99 LEU A O 1
ATOM 778 N N . ARG A 1 100 ? 0.630 6.596 13.423 1.00 96.56 100 ARG A N 1
ATOM 779 C CA . ARG A 1 100 ? 1.521 7.573 14.048 1.00 96.56 100 ARG A CA 1
ATOM 780 C C . ARG A 1 100 ? 2.513 6.851 14.948 1.00 96.56 100 ARG A C 1
ATOM 782 O O . ARG A 1 100 ? 2.102 6.190 15.897 1.00 96.56 100 ARG A O 1
ATOM 789 N N . SER A 1 101 ? 3.801 6.993 14.654 1.00 94.44 101 SER A N 1
ATOM 790 C CA . SER A 1 101 ? 4.886 6.387 15.431 1.00 94.44 101 SER A CA 1
ATOM 791 C C . SER A 1 101 ? 6.083 7.330 15.480 1.00 94.44 101 SER A C 1
ATOM 793 O O . SER A 1 101 ? 6.410 7.957 14.470 1.00 94.44 101 SER A O 1
ATOM 795 N N . ASP A 1 102 ? 6.694 7.480 16.659 1.00 90.69 102 ASP A N 1
ATOM 796 C CA . ASP A 1 102 ? 7.824 8.394 16.907 1.00 90.69 102 ASP A CA 1
ATOM 797 C C . ASP A 1 102 ? 7.577 9.825 16.365 1.00 90.69 102 ASP A C 1
ATOM 799 O O . ASP A 1 102 ? 8.437 10.455 15.753 1.00 90.69 102 ASP A O 1
ATOM 803 N N . GLY A 1 103 ? 6.350 10.335 16.539 1.00 89.94 103 GLY A N 1
ATOM 804 C CA . GLY A 1 103 ? 5.948 11.679 16.097 1.00 89.94 103 GLY A CA 1
ATOM 805 C C . GLY A 1 103 ? 5.706 11.836 14.590 1.00 89.94 103 GLY A C 1
ATOM 806 O O . GLY A 1 103 ? 5.293 12.913 14.158 1.00 89.94 103 GLY A O 1
ATOM 807 N N . LYS A 1 104 ? 5.900 10.781 13.790 1.00 92.62 104 LYS A N 1
ATOM 808 C CA . LYS A 1 104 ? 5.682 10.782 12.340 1.00 92.62 104 LYS A CA 1
ATOM 809 C C . LYS A 1 104 ? 4.400 10.042 11.966 1.00 92.62 104 LYS A C 1
ATOM 811 O O . LYS A 1 104 ? 4.138 8.947 12.457 1.00 92.62 104 LYS A O 1
ATOM 816 N N . ASP A 1 105 ? 3.627 10.632 11.057 1.00 94.75 105 ASP A N 1
ATOM 817 C CA . ASP A 1 105 ? 2.448 10.000 10.467 1.00 94.75 105 ASP A CA 1
ATOM 818 C C . ASP A 1 105 ? 2.799 9.278 9.157 1.00 94.75 105 ASP A C 1
ATOM 820 O O . ASP A 1 105 ? 3.455 9.825 8.268 1.00 94.75 105 ASP A O 1
ATOM 824 N N . TYR A 1 106 ? 2.305 8.053 9.031 1.00 94.44 106 TYR A N 1
ATOM 825 C CA . TYR A 1 106 ? 2.400 7.201 7.855 1.00 94.44 106 TYR A CA 1
ATOM 826 C C . TYR A 1 106 ? 0.997 6.921 7.334 1.00 94.44 106 TYR A C 1
ATOM 828 O O . TYR A 1 106 ? 0.079 6.654 8.112 1.00 94.44 106 TYR A O 1
ATOM 836 N N . TYR A 1 107 ? 0.834 6.976 6.017 1.00 96.12 107 TYR A N 1
ATOM 837 C CA . TYR A 1 107 ? -0.467 6.885 5.366 1.00 96.12 107 TYR A CA 1
ATOM 838 C C . TYR A 1 107 ? -0.446 5.831 4.275 1.00 96.12 107 TYR A C 1
ATOM 840 O O . TYR A 1 107 ? 0.492 5.806 3.481 1.00 96.12 107 TYR A O 1
ATOM 848 N N . ALA A 1 108 ? -1.516 5.042 4.204 1.00 95.62 108 ALA A N 1
ATOM 849 C CA . ALA A 1 108 ? -1.842 4.188 3.072 1.00 95.62 108 ALA A CA 1
ATOM 850 C C . ALA A 1 108 ? -3.284 4.431 2.649 1.00 95.62 108 ALA A C 1
ATOM 852 O O . ALA A 1 108 ? -4.204 3.979 3.321 1.00 95.62 108 ALA A O 1
ATOM 853 N N . ILE A 1 109 ? -3.478 5.145 1.545 1.00 96.56 109 ILE A N 1
ATOM 854 C CA . ILE A 1 109 ? -4.785 5.538 1.013 1.00 96.56 109 ILE A CA 1
ATOM 855 C C . ILE A 1 109 ? -5.014 4.776 -0.286 1.00 96.56 109 ILE A C 1
ATOM 857 O O . ILE A 1 109 ? -4.172 4.817 -1.184 1.00 96.56 109 ILE A O 1
ATOM 861 N N . ARG A 1 110 ? -6.127 4.048 -0.376 1.00 94.50 110 ARG A N 1
ATOM 862 C CA . ARG A 1 110 ? -6.500 3.304 -1.576 1.00 94.50 110 ARG A CA 1
ATOM 863 C C . ARG A 1 110 ? -7.094 4.255 -2.613 1.00 94.50 110 ARG A C 1
ATOM 865 O O . ARG A 1 110 ? -8.047 4.962 -2.303 1.00 94.50 110 ARG A O 1
ATOM 872 N N . ALA A 1 111 ? -6.563 4.232 -3.830 1.00 90.81 111 ALA A N 1
ATOM 873 C CA . ALA A 1 111 ? -7.135 4.944 -4.968 1.00 90.81 111 ALA A CA 1
ATOM 874 C C . ALA A 1 111 ? -8.092 4.047 -5.776 1.00 90.81 111 ALA A C 1
ATOM 876 O O . ALA A 1 111 ? -8.204 2.839 -5.535 1.00 90.81 111 ALA A O 1
ATOM 877 N N . GLU A 1 112 ? -8.768 4.643 -6.759 1.00 87.69 112 GLU A N 1
ATOM 878 C CA . GLU A 1 112 ? -9.714 3.962 -7.657 1.00 87.69 112 GLU A CA 1
ATOM 879 C C . GLU A 1 112 ? -9.067 2.828 -8.462 1.00 87.69 112 GLU A C 1
ATOM 881 O O . GLU A 1 112 ? -9.698 1.808 -8.728 1.00 87.69 112 GLU A O 1
ATOM 886 N N . ASP A 1 113 ? -7.772 2.945 -8.765 1.00 82.38 113 ASP A N 1
ATOM 887 C CA . ASP A 1 113 ? -6.992 1.906 -9.447 1.00 82.38 113 ASP A CA 1
ATOM 888 C C . ASP A 1 113 ? -6.679 0.682 -8.557 1.00 82.38 113 ASP A C 1
ATOM 890 O O . ASP A 1 113 ? -5.997 -0.258 -8.977 1.00 82.38 113 ASP A O 1
ATOM 894 N N . GLY A 1 114 ? -7.153 0.696 -7.308 1.00 82.81 114 GLY A N 1
ATOM 895 C CA . GLY A 1 114 ? -6.972 -0.362 -6.325 1.00 82.81 114 GLY A CA 1
ATOM 896 C C . GLY A 1 114 ? -5.605 -0.376 -5.641 1.00 82.81 114 GLY A C 1
ATOM 897 O O . GLY A 1 114 ? -5.377 -1.254 -4.803 1.00 82.81 114 GLY A O 1
ATOM 898 N N . LYS A 1 115 ? -4.699 0.560 -5.956 1.00 86.00 115 LYS A N 1
ATOM 899 C CA . LYS A 1 115 ? -3.377 0.665 -5.321 1.00 86.00 115 LYS A CA 1
ATOM 900 C C . LYS A 1 115 ? -3.402 1.600 -4.114 1.00 86.00 115 LYS A C 1
ATOM 902 O O . LYS A 1 115 ? -4.335 2.374 -3.921 1.00 86.00 115 LYS A O 1
ATOM 907 N N . PHE A 1 116 ? -2.359 1.500 -3.288 1.00 88.62 116 PHE A N 1
ATOM 908 C CA . PHE A 1 116 ? -2.176 2.337 -2.104 1.00 88.62 116 PHE A CA 1
ATOM 909 C C . PHE A 1 116 ? -1.114 3.407 -2.333 1.00 88.62 116 PHE A C 1
ATOM 911 O O . PHE A 1 116 ? -0.054 3.119 -2.901 1.00 88.62 116 PHE A O 1
ATOM 918 N N . TYR A 1 117 ? -1.389 4.600 -1.817 1.00 88.88 117 TYR A N 1
ATOM 919 C CA . TYR A 1 117 ? -0.558 5.793 -1.927 1.00 88.88 117 TYR A CA 1
ATOM 920 C C . TYR A 1 117 ? -0.370 6.467 -0.564 1.00 88.88 117 TYR A C 1
ATOM 922 O O . TYR A 1 117 ? -1.169 6.267 0.354 1.00 88.88 117 TYR A O 1
ATOM 930 N N . ASP A 1 118 ? 0.692 7.256 -0.422 1.00 90.38 118 ASP A N 1
ATOM 931 C CA . ASP A 1 118 ? 0.881 8.133 0.732 1.00 90.38 118 ASP A CA 1
ATOM 932 C C . ASP A 1 118 ? 0.033 9.414 0.615 1.00 90.38 118 ASP A C 1
ATOM 934 O O . ASP A 1 118 ? -0.729 9.608 -0.334 1.00 90.38 118 ASP A O 1
ATOM 938 N N . ARG A 1 119 ? 0.181 10.324 1.588 1.00 89.56 119 ARG A N 1
ATOM 939 C CA . ARG A 1 119 ? -0.533 11.612 1.620 1.00 89.56 119 ARG A CA 1
ATOM 940 C C . ARG A 1 119 ? -0.211 12.526 0.427 1.00 89.56 119 ARG A C 1
ATOM 942 O O . ARG A 1 119 ? -1.003 13.411 0.129 1.00 89.56 119 ARG A O 1
ATOM 949 N N . ASN A 1 120 ? 0.927 12.321 -0.232 1.00 87.06 120 ASN A N 1
ATOM 950 C CA . ASN A 1 120 ? 1.386 13.118 -1.368 1.00 87.06 120 ASN A CA 1
ATOM 951 C C . ASN A 1 120 ? 1.045 12.460 -2.717 1.00 87.06 120 ASN A C 1
ATOM 953 O O . ASN A 1 120 ? 1.427 12.985 -3.759 1.00 87.06 120 ASN A O 1
ATOM 957 N N . GLY A 1 121 ? 0.362 11.308 -2.718 1.00 83.62 121 GLY A N 1
ATOM 958 C CA . GLY A 1 121 ? 0.059 10.560 -3.938 1.00 83.62 121 GLY A CA 1
ATOM 959 C C . GLY A 1 121 ? 1.221 9.703 -4.451 1.00 83.62 121 GLY A C 1
ATOM 960 O O . GLY A 1 121 ? 1.194 9.258 -5.598 1.00 83.62 121 GLY A O 1
ATOM 961 N N . THR A 1 122 ? 2.238 9.430 -3.629 1.00 84.12 122 THR A N 1
ATOM 962 C CA . THR A 1 122 ? 3.337 8.516 -3.981 1.00 84.12 122 THR A CA 1
ATOM 963 C C . THR A 1 122 ? 2.922 7.075 -3.698 1.00 84.12 122 THR A C 1
ATOM 965 O O . THR A 1 122 ? 2.437 6.769 -2.611 1.00 84.12 122 THR A O 1
ATOM 968 N N . GLY A 1 123 ? 3.094 6.171 -4.666 1.00 84.00 123 GLY A N 1
ATOM 969 C CA . GLY A 1 123 ? 2.700 4.765 -4.519 1.00 84.00 123 GLY A CA 1
ATOM 970 C C . GLY A 1 123 ? 3.490 4.029 -3.430 1.00 84.00 123 GLY A C 1
ATOM 971 O O . GLY A 1 123 ? 4.696 4.218 -3.302 1.00 84.00 123 GLY A O 1
ATOM 972 N N . LEU A 1 124 ? 2.815 3.163 -2.665 1.00 80.94 124 LEU A N 1
ATOM 973 C CA . LEU A 1 124 ? 3.412 2.444 -1.523 1.00 80.94 124 LEU A CA 1
ATOM 974 C C . LEU A 1 124 ? 3.972 1.073 -1.849 1.00 80.94 124 LEU A C 1
ATOM 976 O O . LEU A 1 124 ? 4.730 0.498 -1.068 1.00 80.94 124 LEU A O 1
ATOM 980 N N . ALA A 1 125 ? 3.557 0.503 -2.974 1.00 68.12 125 ALA A N 1
ATOM 981 C CA . ALA A 1 125 ? 4.212 -0.687 -3.476 1.00 68.12 125 ALA A CA 1
ATOM 982 C C . ALA A 1 125 ? 5.678 -0.340 -3.765 1.00 68.12 125 ALA A C 1
ATOM 984 O O . ALA A 1 125 ? 5.956 0.768 -4.220 1.00 68.12 125 ALA A O 1
ATOM 985 N N . LYS A 1 126 ? 6.600 -1.292 -3.566 1.00 62.75 126 LYS A N 1
ATOM 986 C CA . LYS A 1 126 ? 7.944 -1.212 -4.155 1.00 62.75 126 LYS A CA 1
ATOM 987 C C . LYS A 1 126 ? 7.810 -1.155 -5.677 1.00 62.75 126 LYS A C 1
ATOM 989 O O . LYS A 1 126 ? 7.828 -2.178 -6.358 1.00 62.75 126 LYS A O 1
ATOM 994 N N . GLY A 1 127 ? 7.571 0.041 -6.198 1.00 58.44 127 GLY A N 1
ATOM 995 C CA . GLY A 1 127 ? 7.550 0.329 -7.613 1.00 58.44 127 GLY A CA 1
ATOM 996 C C . GLY A 1 127 ? 8.985 0.326 -8.087 1.00 58.44 127 GLY A C 1
ATOM 997 O O . GLY A 1 127 ? 9.821 1.051 -7.552 1.00 58.44 127 GLY A O 1
ATOM 998 N N . PHE A 1 128 ? 9.283 -0.511 -9.072 1.00 67.19 128 PHE A N 1
ATOM 999 C CA . PHE A 1 128 ? 10.557 -0.396 -9.746 1.00 67.19 128 PHE A CA 1
ATOM 1000 C C . PHE A 1 128 ? 10.560 0.891 -10.576 1.00 67.19 128 PHE A C 1
ATOM 1002 O O . PHE A 1 128 ? 9.613 1.143 -11.326 1.00 67.19 128 PHE A O 1
ATOM 1009 N N . MET A 1 129 ? 11.620 1.691 -10.488 1.00 68.19 129 MET A N 1
ATOM 1010 C CA . MET A 1 129 ? 11.891 2.699 -11.500 1.00 68.19 129 MET A CA 1
ATOM 1011 C C . MET A 1 129 ? 11.991 2.003 -12.855 1.00 68.19 129 MET A C 1
ATOM 1013 O O . MET A 1 129 ? 12.695 1.008 -13.023 1.00 68.19 129 MET A O 1
ATOM 1017 N N . ARG A 1 130 ? 11.286 2.537 -13.850 1.00 76.75 130 AR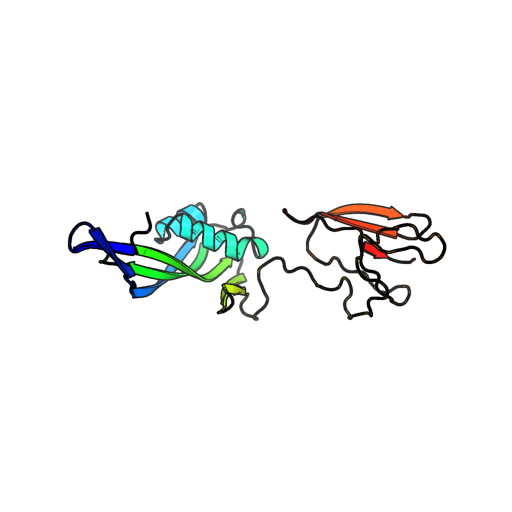G A N 1
ATOM 1018 C CA . ARG A 1 130 ? 11.325 1.988 -15.210 1.00 76.75 130 ARG A CA 1
ATOM 1019 C C . ARG A 1 130 ? 12.704 2.144 -15.860 1.00 76.75 130 ARG A C 1
ATOM 1021 O O . ARG A 1 130 ? 13.068 1.335 -16.709 1.00 76.75 130 ARG A O 1
ATOM 1028 N N . PHE A 1 131 ? 13.454 3.169 -15.459 1.00 81.44 131 PHE A N 1
ATOM 1029 C CA . PHE A 1 131 ? 14.782 3.483 -15.975 1.00 81.44 131 PHE A CA 1
ATOM 1030 C C . PHE A 1 131 ? 15.803 3.521 -14.828 1.00 81.44 131 PHE A C 1
ATOM 1032 O O . PHE A 1 131 ? 15.489 4.052 -13.764 1.00 81.44 131 PHE A O 1
ATOM 1039 N N . PRO A 1 132 ? 17.025 2.995 -15.025 1.00 84.31 132 PRO A N 1
ATOM 1040 C CA . PRO A 1 132 ? 18.086 3.001 -14.017 1.00 84.31 132 PRO A CA 1
ATOM 1041 C C . PRO A 1 132 ? 18.865 4.329 -13.985 1.00 84.31 132 PRO A C 1
ATOM 1043 O O . PRO A 1 132 ? 20.028 4.356 -13.604 1.00 84.31 132 PRO A O 1
ATOM 1046 N N . THR A 1 133 ? 18.278 5.433 -14.441 1.00 84.81 133 THR A N 1
ATOM 1047 C CA . THR A 1 133 ? 18.945 6.733 -14.592 1.00 84.81 133 THR A CA 1
ATOM 1048 C C . THR A 1 133 ? 17.976 7.856 -14.237 1.00 84.81 133 THR A C 1
ATOM 1050 O O . THR A 1 133 ? 16.780 7.745 -14.491 1.00 84.81 133 THR A O 1
ATOM 1053 N N . ALA A 1 134 ? 18.488 8.961 -13.682 1.00 76.00 134 ALA A N 1
ATOM 1054 C CA . ALA A 1 134 ? 17.660 10.108 -13.282 1.00 76.00 134 ALA A CA 1
ATOM 1055 C C . ALA A 1 134 ? 16.962 10.804 -14.468 1.00 76.00 134 ALA A C 1
ATOM 1057 O O . ALA A 1 134 ? 15.908 11.412 -14.309 1.00 76.00 134 ALA A O 1
ATOM 1058 N N . ARG A 1 135 ? 17.553 10.714 -15.665 1.00 79.81 135 ARG A N 1
ATOM 1059 C CA . ARG A 1 135 ? 16.962 11.165 -16.930 1.00 79.81 135 ARG A CA 1
ATOM 1060 C C . ARG A 1 135 ? 16.700 9.965 -17.828 1.00 79.81 135 ARG A C 1
ATOM 1062 O O . ARG A 1 135 ? 17.411 8.963 -17.752 1.00 79.81 135 ARG A O 1
ATOM 1069 N N . GLN A 1 136 ? 15.707 10.075 -18.702 1.00 8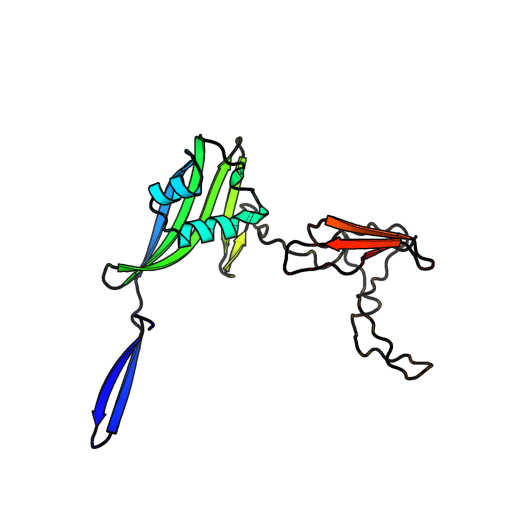3.56 136 GLN A N 1
ATOM 1070 C CA . GLN A 1 136 ? 15.408 9.035 -19.676 1.00 83.56 136 GLN A CA 1
ATOM 1071 C C . GLN A 1 136 ? 16.391 9.107 -20.852 1.00 83.56 136 GLN A C 1
ATOM 1073 O O . GLN A 1 136 ? 16.427 10.095 -21.581 1.00 83.56 136 GLN A O 1
ATOM 1078 N N . PHE A 1 137 ? 17.166 8.041 -21.049 1.00 88.81 137 PHE A N 1
ATOM 1079 C CA . PHE A 1 137 ? 18.034 7.871 -22.214 1.00 88.81 137 PHE A CA 1
ATOM 1080 C C . PHE A 1 137 ? 17.388 6.959 -23.256 1.00 88.81 137 PHE A C 1
ATOM 1082 O O . PHE A 1 137 ? 16.538 6.119 -22.945 1.00 88.81 137 PHE A O 1
ATOM 1089 N N . ARG A 1 138 ? 17.816 7.106 -24.513 1.00 91.50 138 ARG A N 1
ATOM 1090 C CA . ARG A 1 138 ? 17.350 6.259 -25.612 1.00 91.50 138 ARG A CA 1
ATOM 1091 C C . ARG A 1 138 ? 17.794 4.814 -25.388 1.00 91.50 138 ARG A C 1
ATOM 1093 O O . ARG A 1 138 ? 18.974 4.547 -25.152 1.00 91.50 138 ARG A O 1
ATOM 1100 N N . VAL A 1 139 ? 16.860 3.882 -25.555 1.00 90.69 139 VAL A N 1
ATOM 1101 C CA . VAL A 1 139 ? 17.176 2.456 -25.667 1.00 90.69 139 VAL A CA 1
ATOM 1102 C C . VAL A 1 139 ? 17.856 2.218 -27.014 1.00 90.69 139 VAL A C 1
ATOM 1104 O O . VAL A 1 139 ? 17.257 2.437 -28.068 1.00 90.69 139 VAL A O 1
ATOM 1107 N N . SER A 1 140 ? 19.120 1.807 -26.990 1.00 90.94 140 SER A N 1
ATOM 1108 C CA . SER A 1 140 ? 19.877 1.471 -28.198 1.00 90.94 140 SER A CA 1
ATOM 1109 C C . SER A 1 140 ? 19.627 0.033 -28.647 1.00 90.94 140 SER A C 1
ATOM 1111 O O . SER A 1 140 ? 19.674 -0.237 -29.845 1.00 90.94 140 SER A O 1
ATOM 1113 N N . SER A 1 141 ? 19.322 -0.873 -27.711 1.00 86.12 141 SER A N 1
ATOM 1114 C CA . SER A 1 141 ? 19.014 -2.279 -27.989 1.00 86.12 141 SER A CA 1
ATOM 1115 C C . SER A 1 141 ? 18.029 -2.843 -26.960 1.00 86.12 141 SER A C 1
ATOM 1117 O O . SER A 1 141 ? 18.280 -2.824 -25.755 1.00 86.12 141 SER A O 1
ATOM 1119 N N . ASN A 1 142 ? 16.899 -3.366 -27.438 1.00 90.75 142 ASN A N 1
ATOM 1120 C CA . ASN A 1 142 ? 15.857 -3.964 -26.601 1.00 90.75 142 ASN A CA 1
ATOM 1121 C C . ASN A 1 142 ? 16.215 -5.390 -26.159 1.00 90.75 142 ASN A C 1
ATOM 1123 O O . ASN A 1 142 ? 17.002 -6.083 -26.810 1.00 90.75 142 ASN A O 1
ATOM 1127 N N . PHE A 1 143 ? 15.567 -5.862 -25.094 1.00 91.06 143 PHE A N 1
ATOM 1128 C CA . PHE A 1 143 ? 15.589 -7.275 -24.721 1.00 91.06 143 PHE A CA 1
ATOM 1129 C C . PHE A 1 143 ? 15.047 -8.124 -25.873 1.00 91.06 143 PHE A C 1
ATOM 1131 O O . PHE A 1 143 ? 13.936 -7.903 -26.351 1.00 91.06 143 PHE A O 1
ATOM 1138 N N . ASN A 1 144 ? 15.837 -9.095 -26.328 1.00 92.75 144 ASN A N 1
ATOM 1139 C CA . ASN A 1 144 ? 15.445 -9.971 -27.422 1.00 92.75 144 ASN A CA 1
ATOM 1140 C C . ASN A 1 144 ? 16.118 -11.345 -27.270 1.00 92.75 144 ASN A C 1
ATOM 1142 O O . ASN A 1 144 ? 17.292 -11.506 -27.624 1.00 92.75 144 ASN A O 1
ATOM 1146 N N . PRO A 1 145 ? 15.390 -12.370 -26.793 1.00 92.44 145 PRO A N 1
ATOM 1147 C CA . PRO A 1 145 ? 15.950 -13.700 -26.583 1.00 92.44 145 PRO A CA 1
ATOM 1148 C C . PRO A 1 145 ? 16.266 -14.432 -27.896 1.00 92.44 145 PRO A C 1
ATOM 1150 O O . PRO A 1 145 ? 16.973 -15.433 -27.868 1.00 92.44 145 PRO A O 1
ATOM 1153 N N . ARG A 1 146 ? 15.775 -13.936 -29.038 1.00 94.44 146 ARG A N 1
ATOM 1154 C CA . ARG A 1 146 ? 15.950 -14.527 -30.372 1.00 94.44 146 ARG A CA 1
ATOM 1155 C C . ARG A 1 146 ? 16.726 -13.612 -31.325 1.00 94.44 146 ARG A C 1
ATOM 1157 O O . ARG A 1 146 ? 16.609 -13.751 -32.536 1.00 94.44 146 ARG A O 1
ATOM 1164 N N . ARG A 1 147 ? 17.509 -12.660 -30.801 1.00 92.62 147 ARG A N 1
ATOM 1165 C CA . ARG A 1 147 ? 18.290 -11.731 -31.632 1.00 92.62 147 ARG A CA 1
ATOM 1166 C C . ARG A 1 147 ? 19.232 -12.508 -32.552 1.00 92.62 147 ARG A C 1
ATOM 1168 O O . ARG A 1 147 ? 20.044 -13.290 -32.067 1.00 92.62 147 ARG A O 1
ATOM 1175 N N . LEU A 1 148 ? 19.148 -12.266 -33.855 1.00 94.12 148 LEU A N 1
ATOM 1176 C CA . LEU A 1 148 ? 20.034 -12.864 -34.851 1.00 94.12 148 LEU A CA 1
ATOM 1177 C C . LEU A 1 148 ? 21.321 -12.048 -34.974 1.00 94.12 148 LEU A C 1
ATOM 1179 O O . LEU A 1 148 ? 21.290 -10.817 -34.976 1.00 94.12 148 LEU A O 1
ATOM 1183 N N . ASN A 1 149 ? 22.459 -12.734 -35.050 1.00 90.69 149 ASN A N 1
ATOM 1184 C CA . ASN A 1 149 ? 23.724 -12.107 -35.402 1.00 90.69 149 ASN A CA 1
ATOM 1185 C C . ASN A 1 149 ? 23.770 -11.919 -36.931 1.00 90.69 149 ASN A C 1
ATOM 1187 O O . ASN A 1 149 ? 23.710 -12.922 -37.642 1.00 90.69 149 ASN A O 1
ATOM 1191 N N . PRO A 1 150 ? 23.898 -10.682 -37.441 1.00 88.19 150 PRO A N 1
ATOM 1192 C CA . PRO A 1 150 ? 23.819 -10.414 -38.877 1.00 88.19 150 PRO A CA 1
ATOM 1193 C C . PRO A 1 150 ? 24.995 -10.993 -39.676 1.00 88.19 150 PRO A C 1
ATOM 1195 O O . PRO A 1 150 ? 24.863 -11.197 -40.873 1.00 88.19 150 PRO A O 1
ATOM 1198 N N . VAL A 1 151 ? 26.129 -11.280 -39.028 1.00 92.06 151 VAL A N 1
ATOM 1199 C CA . VAL A 1 151 ? 27.321 -11.837 -39.684 1.00 92.06 151 VAL A CA 1
ATOM 1200 C C . VAL A 1 151 ? 27.274 -13.362 -39.698 1.00 92.06 151 VAL A C 1
ATOM 1202 O O . VAL A 1 151 ? 27.567 -13.987 -40.708 1.00 92.06 151 VAL A O 1
ATOM 1205 N N . THR A 1 152 ? 26.916 -13.982 -38.571 1.00 91.94 152 THR A N 1
ATOM 1206 C CA . THR A 1 152 ? 26.979 -15.448 -38.430 1.00 91.94 152 THR A CA 1
ATOM 1207 C C . THR A 1 152 ? 25.643 -16.150 -38.661 1.00 91.94 152 THR A C 1
ATOM 1209 O O . THR A 1 152 ? 25.605 -17.377 -38.668 1.00 91.94 152 THR A O 1
ATOM 1212 N N . GLY A 1 153 ? 24.537 -15.407 -38.766 1.00 91.69 153 GLY A N 1
ATOM 1213 C CA . GLY A 1 153 ? 23.174 -15.936 -38.905 1.00 91.69 153 GLY A CA 1
ATOM 1214 C C . GLY A 1 153 ? 22.642 -16.676 -37.670 1.00 91.69 153 GLY A C 1
ATOM 1215 O O . GLY A 1 153 ? 21.490 -17.101 -37.644 1.00 91.69 153 GLY A O 1
ATOM 1216 N N . ARG A 1 154 ? 23.454 -16.842 -36.620 1.00 93.75 154 ARG A N 1
ATOM 1217 C CA . ARG A 1 154 ? 23.084 -17.597 -35.416 1.00 93.75 154 ARG A CA 1
ATOM 1218 C C . ARG A 1 154 ? 22.321 -16.725 -34.424 1.00 93.75 154 ARG A C 1
ATOM 1220 O O . ARG A 1 154 ? 22.576 -15.526 -34.296 1.00 93.75 154 ARG A O 1
ATOM 1227 N N . VAL A 1 155 ? 21.428 -17.350 -33.657 1.00 93.50 155 VAL A N 1
ATOM 1228 C CA . VAL A 1 155 ? 20.741 -16.691 -32.539 1.00 93.50 155 VAL A CA 1
ATOM 1229 C C . VAL A 1 155 ? 21.745 -16.389 -31.423 1.00 93.50 155 VAL A C 1
ATOM 1231 O O . VAL A 1 155 ? 22.381 -17.284 -30.870 1.00 93.50 155 VAL A O 1
ATOM 1234 N N . ALA A 1 156 ? 21.859 -15.112 -31.073 1.00 90.56 156 ALA A N 1
ATOM 1235 C CA . ALA A 1 156 ? 22.692 -14.574 -30.007 1.00 90.56 156 ALA A CA 1
ATOM 1236 C C . ALA A 1 156 ? 21.818 -13.734 -29.049 1.00 90.56 156 ALA A C 1
ATOM 1238 O O . ALA A 1 156 ? 21.719 -12.512 -29.231 1.00 90.56 156 ALA A O 1
ATOM 1239 N N . PRO A 1 157 ? 21.188 -14.366 -28.034 1.00 92.12 157 PRO A N 1
ATOM 1240 C CA . PRO A 1 157 ? 20.188 -13.736 -27.173 1.00 92.12 157 PRO A CA 1
ATOM 1241 C C . PRO A 1 157 ? 20.688 -12.463 -26.486 1.00 92.12 157 PRO A C 1
ATOM 1243 O O . PRO A 1 157 ? 21.746 -12.457 -25.852 1.00 92.12 157 PRO A O 1
ATOM 1246 N N . HIS A 1 158 ? 19.880 -11.406 -26.530 1.00 91.81 158 HIS A N 1
ATOM 1247 C CA . HIS A 1 158 ? 20.087 -10.192 -25.754 1.00 91.81 158 HIS A CA 1
ATOM 1248 C C . HIS A 1 158 ? 19.236 -10.236 -24.479 1.00 91.81 158 HIS A C 1
ATOM 1250 O O . HIS A 1 158 ? 18.022 -10.048 -24.525 1.00 91.81 158 HIS A O 1
ATOM 1256 N N . ARG A 1 159 ? 19.872 -10.542 -23.339 1.00 89.69 159 ARG A N 1
ATOM 1257 C CA . ARG A 1 159 ? 19.212 -10.771 -22.035 1.00 89.69 159 ARG A CA 1
ATOM 1258 C C . ARG A 1 159 ? 19.130 -9.516 -21.153 1.00 89.69 159 ARG A C 1
ATOM 1260 O O . ARG A 1 159 ? 19.049 -9.625 -19.932 1.00 89.69 159 ARG A O 1
ATOM 1267 N N . GLY A 1 160 ? 19.183 -8.340 -21.764 1.00 87.38 160 GLY A N 1
ATOM 1268 C CA . GLY A 1 160 ? 19.119 -7.050 -21.088 1.00 87.38 160 GLY A CA 1
ATOM 1269 C C . GLY A 1 160 ? 18.543 -5.978 -22.004 1.00 87.38 160 GLY A C 1
ATOM 1270 O O . GLY A 1 160 ? 18.100 -6.276 -23.111 1.00 87.38 160 GLY A O 1
ATOM 1271 N N . VAL A 1 161 ? 18.539 -4.743 -21.522 1.00 88.44 161 VAL A N 1
ATOM 1272 C CA . VAL A 1 161 ? 18.195 -3.549 -22.297 1.00 88.44 161 VAL A CA 1
ATOM 1273 C C . VAL A 1 161 ? 19.415 -2.640 -22.261 1.00 88.44 161 VAL A C 1
ATOM 1275 O O . VAL A 1 161 ? 19.915 -2.354 -21.173 1.00 88.44 161 VAL A O 1
ATOM 1278 N N . ASP A 1 162 ? 19.879 -2.201 -23.427 1.00 90.31 162 ASP A N 1
ATOM 1279 C CA . ASP A 1 162 ? 21.017 -1.290 -23.524 1.00 90.31 162 ASP A CA 1
ATOM 1280 C C . ASP A 1 162 ? 20.516 0.145 -23.680 1.00 90.31 162 ASP A C 1
ATOM 1282 O O . ASP A 1 162 ? 19.680 0.443 -24.539 1.00 90.31 162 ASP A O 1
ATOM 1286 N N . PHE A 1 163 ? 21.057 1.040 -22.859 1.00 90.56 163 PHE A N 1
ATOM 1287 C CA . PHE A 1 163 ? 20.797 2.475 -22.912 1.00 90.56 163 PHE A CA 1
ATOM 1288 C C . PHE A 1 163 ? 22.040 3.190 -23.440 1.00 90.56 163 PHE A C 1
ATOM 1290 O O . PHE A 1 163 ? 23.146 2.959 -22.953 1.00 90.56 163 PHE A O 1
ATOM 1297 N N . ALA A 1 164 ? 21.867 4.066 -24.431 1.00 90.38 164 ALA A N 1
ATOM 1298 C CA . ALA A 1 164 ? 22.948 4.924 -24.906 1.00 90.38 164 ALA A CA 1
ATOM 1299 C C . ALA A 1 164 ? 23.043 6.164 -24.007 1.00 90.38 164 ALA A C 1
ATOM 1301 O O . ALA A 1 164 ? 22.166 7.027 -24.054 1.00 90.38 164 ALA A O 1
ATOM 1302 N N . MET A 1 165 ? 24.097 6.240 -23.194 1.00 90.12 165 MET A N 1
ATOM 1303 C CA . MET A 1 165 ? 24.328 7.322 -22.232 1.00 90.12 165 MET A CA 1
ATOM 1304 C C . MET A 1 165 ? 25.806 7.756 -22.226 1.00 90.12 165 MET A C 1
ATOM 1306 O O . MET A 1 165 ? 26.670 6.915 -22.486 1.00 90.12 165 MET A O 1
ATOM 1310 N N . PRO A 1 166 ? 26.115 9.039 -21.944 1.00 89.94 166 PRO A N 1
ATOM 1311 C CA . PRO A 1 166 ? 27.491 9.514 -21.797 1.00 89.94 166 PRO A CA 1
ATOM 1312 C C . PRO A 1 166 ? 28.250 8.785 -20.681 1.00 89.94 166 PRO A C 1
ATOM 1314 O O . PRO A 1 166 ? 27.655 8.358 -19.684 1.00 89.94 166 PRO A O 1
ATOM 1317 N N . GLN A 1 167 ? 29.572 8.687 -20.823 1.00 87.44 167 GLN A N 1
ATOM 1318 C CA . GLN A 1 167 ? 30.445 8.157 -19.774 1.00 87.44 167 GLN A CA 1
ATOM 1319 C C . GLN A 1 167 ? 30.296 8.976 -18.480 1.00 87.44 167 GLN A C 1
ATOM 1321 O O . GLN A 1 167 ? 30.104 10.190 -18.522 1.00 87.44 167 GLN A O 1
ATOM 1326 N N . GLY A 1 168 ? 30.336 8.301 -17.328 1.00 84.75 168 GLY A N 1
ATOM 1327 C CA . GLY A 1 168 ? 30.148 8.930 -16.015 1.00 84.75 168 GLY A CA 1
ATOM 1328 C C . GLY A 1 168 ? 28.689 9.178 -15.609 1.00 84.75 168 GLY A C 1
ATOM 1329 O O . GLY A 1 168 ? 28.451 9.642 -14.496 1.00 84.75 168 GLY A O 1
ATOM 1330 N N . THR A 1 169 ? 27.703 8.841 -16.452 1.00 84.38 169 THR A N 1
ATOM 1331 C CA . THR A 1 169 ? 26.281 8.933 -16.079 1.00 84.38 169 THR A CA 1
ATOM 1332 C C . THR A 1 169 ? 25.985 8.033 -14.868 1.00 84.38 169 THR A C 1
ATOM 1334 O O . THR A 1 169 ? 26.212 6.822 -14.955 1.00 84.38 169 THR A O 1
ATOM 1337 N N . PRO A 1 170 ? 25.447 8.569 -13.752 1.00 83.38 170 PRO A N 1
ATOM 1338 C CA . PRO A 1 170 ? 25.100 7.760 -12.589 1.00 83.38 170 PRO A CA 1
ATOM 1339 C C . PRO A 1 170 ? 24.035 6.710 -12.915 1.00 83.38 170 PRO A C 1
ATOM 1341 O O . PRO A 1 170 ? 22.972 7.034 -13.452 1.00 83.38 170 PRO A O 1
ATOM 1344 N N . VAL A 1 171 ? 24.310 5.459 -12.541 1.00 84.94 171 VAL A N 1
ATOM 1345 C CA . VAL A 1 171 ? 23.373 4.339 -12.673 1.00 84.94 171 VAL A CA 1
ATOM 1346 C C . VAL A 1 171 ? 22.753 4.051 -11.310 1.00 84.94 171 VAL A C 1
ATOM 1348 O O . VAL A 1 171 ? 23.446 3.728 -10.347 1.00 84.94 171 VAL A O 1
ATOM 1351 N N . LEU A 1 172 ? 21.434 4.175 -11.239 1.00 81.44 172 LEU A N 1
ATOM 1352 C CA . LEU A 1 172 ? 20.624 3.985 -10.046 1.00 81.44 172 LEU A CA 1
ATOM 1353 C C . LEU A 1 172 ? 20.038 2.569 -10.016 1.00 81.44 172 LEU A C 1
ATOM 1355 O O . LEU A 1 172 ? 19.731 1.977 -11.055 1.00 81.44 172 LEU A O 1
ATOM 1359 N N . SER A 1 173 ? 19.826 2.033 -8.813 1.00 81.94 173 SER A N 1
ATOM 1360 C CA . SER A 1 173 ? 19.066 0.792 -8.662 1.00 81.94 173 SER A CA 1
ATOM 1361 C C . SER A 1 173 ? 17.610 1.043 -9.029 1.00 81.94 173 SER A C 1
ATOM 1363 O O . SER A 1 173 ? 16.986 1.936 -8.469 1.00 81.94 173 SER A O 1
ATOM 1365 N N . VAL A 1 174 ? 17.042 0.230 -9.921 1.00 79.44 174 VAL A N 1
ATOM 1366 C CA . VAL A 1 174 ? 15.622 0.346 -10.288 1.00 79.44 174 VAL A CA 1
ATOM 1367 C C . VAL A 1 174 ? 14.680 -0.034 -9.149 1.00 79.44 174 VAL A C 1
ATOM 1369 O O . VAL A 1 174 ? 13.488 0.165 -9.271 1.00 79.44 174 VAL A O 1
ATOM 1372 N N . GLY A 1 175 ? 15.170 -0.572 -8.039 1.00 75.62 175 GLY A N 1
ATOM 1373 C CA . GLY A 1 175 ? 14.375 -0.762 -6.833 1.00 75.62 175 GLY A CA 1
ATOM 1374 C C . GLY A 1 175 ? 15.245 -1.080 -5.631 1.00 75.62 175 GLY A C 1
ATOM 1375 O O . GLY A 1 175 ? 16.446 -1.329 -5.758 1.00 75.62 175 GLY A O 1
ATOM 1376 N N . ASP A 1 176 ? 14.627 -1.092 -4.459 1.00 68.25 176 ASP A N 1
ATOM 1377 C CA . ASP A 1 176 ? 15.307 -1.462 -3.224 1.00 68.25 176 ASP A CA 1
ATOM 1378 C C . ASP A 1 176 ? 15.738 -2.928 -3.249 1.00 68.25 176 ASP A C 1
ATOM 1380 O O . ASP A 1 176 ? 14.926 -3.837 -3.466 1.00 68.25 176 ASP A O 1
ATOM 1384 N N . GLY A 1 177 ? 16.999 -3.173 -2.916 1.00 72.50 177 GLY A N 1
ATOM 1385 C CA . GLY A 1 177 ? 17.552 -4.514 -2.842 1.00 72.50 177 GLY A CA 1
ATOM 1386 C C . GLY A 1 177 ? 18.934 -4.536 -2.211 1.00 72.50 177 GLY A C 1
ATOM 1387 O O . GLY A 1 177 ? 19.508 -3.503 -1.880 1.00 72.50 177 GLY A O 1
ATOM 1388 N N . GLU A 1 178 ? 19.463 -5.740 -2.061 1.00 76.19 178 GLU A N 1
ATOM 1389 C CA . GLU A 1 178 ? 20.797 -5.983 -1.519 1.00 76.19 178 GLU A CA 1
ATOM 1390 C C . GLU A 1 178 ? 21.787 -6.241 -2.658 1.00 76.19 178 GLU A C 1
ATOM 1392 O O . GLU A 1 178 ? 21.488 -7.008 -3.579 1.00 76.19 178 GLU A O 1
ATOM 1397 N N . VAL A 1 179 ? 22.971 -5.627 -2.617 1.00 82.06 179 VAL A N 1
ATOM 1398 C CA . VAL A 1 179 ? 24.029 -5.897 -3.601 1.00 82.06 179 VAL A CA 1
ATOM 1399 C C . VAL A 1 179 ? 24.593 -7.295 -3.353 1.00 82.06 179 VAL A C 1
ATOM 1401 O O . VAL A 1 179 ? 25.228 -7.548 -2.339 1.00 82.06 179 VAL A O 1
ATOM 1404 N N . VAL A 1 180 ? 24.395 -8.203 -4.309 1.00 84.31 180 VAL A N 1
ATOM 1405 C CA . VAL A 1 180 ? 24.882 -9.594 -4.233 1.00 84.31 180 VAL A CA 1
ATOM 1406 C C . VAL A 1 180 ? 26.101 -9.848 -5.116 1.00 84.31 180 VAL A C 1
ATOM 1408 O O . VAL A 1 180 ? 26.796 -10.847 -4.949 1.00 84.31 180 VAL A O 1
ATOM 1411 N N . VAL A 1 181 ? 26.365 -8.971 -6.089 1.00 84.31 181 VAL A N 1
ATOM 1412 C CA . VAL A 1 181 ? 27.573 -9.019 -6.922 1.00 84.31 181 VAL A CA 1
ATOM 1413 C C . VAL A 1 181 ? 28.037 -7.601 -7.216 1.00 84.31 181 VAL A C 1
ATOM 1415 O O . VAL A 1 181 ? 27.260 -6.813 -7.745 1.00 84.31 181 VAL A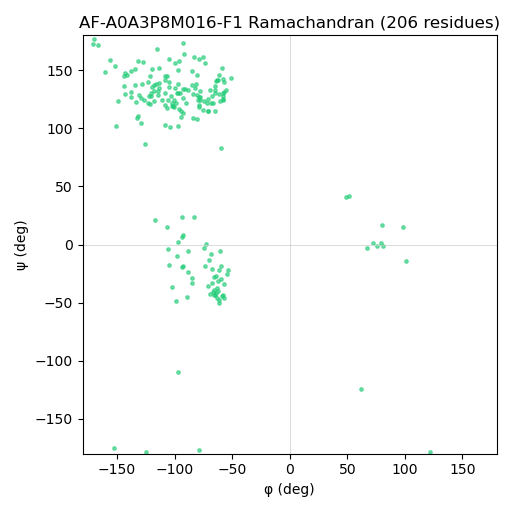 O 1
ATOM 1418 N N . ALA A 1 182 ? 29.317 -7.328 -6.979 1.00 86.69 182 ALA A N 1
ATOM 1419 C CA . ALA A 1 182 ? 30.034 -6.162 -7.484 1.00 86.69 182 ALA A CA 1
ATOM 1420 C C . ALA A 1 182 ? 31.365 -6.648 -8.073 1.00 86.69 182 ALA A C 1
ATOM 1422 O O . ALA A 1 182 ? 32.223 -7.144 -7.345 1.00 86.69 182 ALA A O 1
ATOM 1423 N N . LYS A 1 183 ? 31.511 -6.625 -9.404 1.00 84.88 183 LYS A N 1
ATOM 142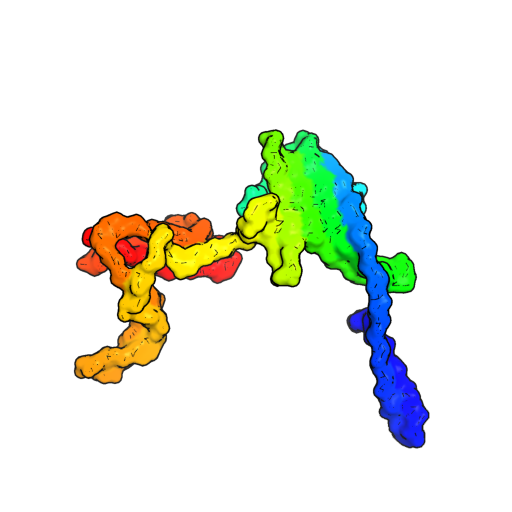4 C CA . LYS A 1 183 ? 32.705 -7.155 -10.091 1.00 84.88 183 LYS A CA 1
ATOM 1425 C C . LYS A 1 183 ? 33.070 -6.315 -11.306 1.00 84.88 183 LYS A C 1
ATOM 1427 O O . LYS A 1 183 ? 32.194 -5.881 -12.048 1.00 84.88 183 LYS A O 1
ATOM 1432 N N . ARG A 1 184 ? 34.368 -6.180 -11.578 1.00 82.00 184 ARG A N 1
ATOM 1433 C CA . ARG A 1 184 ? 34.886 -5.616 -12.831 1.00 82.00 184 ARG A CA 1
ATOM 1434 C C . ARG A 1 184 ? 35.205 -6.749 -13.808 1.00 82.00 184 ARG A C 1
ATOM 1436 O O . ARG A 1 184 ? 35.854 -7.723 -13.439 1.00 82.00 184 ARG A O 1
ATOM 1443 N N . LYS A 1 185 ? 34.722 -6.654 -15.047 1.00 76.81 185 LYS A N 1
ATOM 1444 C CA . LYS A 1 185 ? 35.071 -7.560 -16.155 1.00 76.81 185 LYS A CA 1
ATOM 1445 C C . LYS A 1 185 ? 35.819 -6.787 -17.242 1.00 76.81 185 LYS A C 1
ATOM 1447 O O . LYS A 1 185 ? 35.784 -5.561 -17.270 1.00 76.81 185 LYS A O 1
ATOM 1452 N N . ARG A 1 186 ? 36.415 -7.505 -18.207 1.00 72.38 186 ARG A N 1
ATOM 1453 C CA . ARG A 1 186 ? 37.090 -6.907 -19.384 1.00 72.38 186 ARG A CA 1
ATOM 1454 C C . ARG A 1 186 ? 36.205 -5.931 -20.182 1.00 72.38 186 ARG A C 1
ATOM 1456 O O . ARG A 1 186 ? 36.740 -5.102 -20.895 1.00 72.38 186 ARG A O 1
ATOM 1463 N N . ARG A 1 187 ? 34.872 -6.033 -20.070 1.00 67.62 187 ARG A N 1
ATOM 1464 C CA . ARG A 1 187 ? 33.885 -5.186 -20.770 1.00 67.62 187 ARG A CA 1
ATOM 1465 C C . ARG A 1 187 ? 33.181 -4.155 -19.868 1.00 67.62 187 ARG A C 1
ATOM 1467 O O . ARG A 1 187 ? 32.139 -3.649 -20.257 1.00 67.62 187 ARG A O 1
ATOM 1474 N N . GLY A 1 188 ? 33.693 -3.894 -18.662 1.00 74.19 188 GLY A N 1
ATOM 1475 C CA . GLY A 1 188 ? 33.120 -2.912 -17.729 1.00 74.19 188 GLY A CA 1
ATOM 1476 C C . GLY A 1 188 ? 32.727 -3.481 -16.362 1.00 74.19 188 GLY A C 1
ATOM 1477 O O . GLY A 1 188 ? 32.951 -4.661 -16.063 1.00 74.19 188 GLY A O 1
ATOM 1478 N N . GLY A 1 189 ? 32.173 -2.613 -15.513 1.00 79.75 189 GLY A N 1
ATOM 1479 C CA . GLY A 1 189 ? 31.695 -2.953 -14.173 1.00 79.75 189 GLY A CA 1
ATOM 1480 C C . GLY A 1 189 ? 30.309 -3.597 -14.196 1.00 79.75 189 GLY A C 1
ATOM 1481 O O . GLY A 1 189 ? 29.472 -3.266 -15.032 1.00 79.75 189 GLY A O 1
ATOM 1482 N N . ILE A 1 190 ? 30.070 -4.532 -13.275 1.00 81.81 190 ILE A N 1
ATOM 1483 C CA . ILE A 1 190 ? 28.788 -5.216 -13.100 1.00 81.81 190 ILE A CA 1
ATOM 1484 C C . ILE A 1 190 ? 28.369 -5.152 -11.638 1.00 81.81 190 ILE A C 1
ATOM 1486 O O . ILE A 1 190 ? 29.088 -5.647 -10.764 1.00 81.81 190 ILE A O 1
ATOM 1490 N N . LEU A 1 191 ? 27.155 -4.654 -11.416 1.00 80.50 191 LEU A N 1
ATOM 1491 C CA . LEU A 1 191 ? 26.441 -4.727 -10.145 1.00 80.50 191 LEU A CA 1
ATOM 1492 C C . LEU A 1 191 ? 25.188 -5.595 -10.309 1.00 80.50 191 LEU A C 1
ATOM 1494 O O . LEU A 1 191 ? 24.435 -5.420 -11.264 1.00 80.50 191 LEU A O 1
ATOM 1498 N N . ARG A 1 192 ? 24.950 -6.547 -9.400 1.00 79.62 192 ARG A N 1
ATOM 1499 C CA . ARG A 1 192 ? 23.670 -7.275 -9.304 1.00 79.62 192 ARG A CA 1
ATOM 1500 C C . ARG A 1 192 ? 23.062 -7.054 -7.936 1.00 79.62 192 ARG A C 1
ATOM 1502 O O . ARG A 1 192 ? 23.724 -7.305 -6.930 1.00 79.62 192 ARG A O 1
ATOM 1509 N N . CYS A 1 193 ? 21.787 -6.691 -7.931 1.00 74.75 193 CYS A N 1
ATOM 1510 C CA . CYS A 1 193 ? 20.998 -6.531 -6.721 1.00 74.75 193 CYS A CA 1
ATOM 1511 C C . CYS A 1 193 ? 19.972 -7.668 -6.600 1.00 74.75 193 CYS A C 1
ATOM 1513 O O . CYS A 1 193 ? 19.416 -8.147 -7.590 1.00 74.75 193 CYS A O 1
ATOM 1515 N N . ARG A 1 194 ? 19.698 -8.118 -5.381 1.00 74.56 194 ARG A N 1
ATOM 1516 C CA . ARG A 1 194 ? 18.600 -9.037 -5.074 1.00 74.56 194 ARG A CA 1
ATOM 1517 C C . ARG A 1 194 ? 17.453 -8.224 -4.485 1.00 74.56 194 ARG A C 1
ATOM 1519 O O . ARG A 1 194 ? 17.632 -7.591 -3.450 1.00 74.56 194 ARG A O 1
ATOM 1526 N N . ALA A 1 195 ? 16.295 -8.239 -5.142 1.00 63.91 195 ALA A N 1
ATOM 1527 C CA . ALA A 1 195 ? 15.084 -7.643 -4.588 1.00 63.91 195 ALA A CA 1
ATOM 1528 C C . ALA A 1 195 ? 14.396 -8.625 -3.622 1.00 63.91 195 ALA A C 1
ATOM 1530 O O . ALA A 1 195 ? 14.647 -9.837 -3.679 1.00 63.91 195 ALA A O 1
ATOM 1531 N N . PRO A 1 196 ? 13.507 -8.139 -2.738 1.00 50.75 196 PRO A N 1
ATOM 1532 C CA . PRO A 1 196 ? 12.586 -9.008 -2.021 1.00 50.75 196 PRO A CA 1
ATOM 1533 C C . PRO A 1 196 ? 11.744 -9.818 -3.019 1.00 50.75 196 PRO A C 1
ATOM 1535 O O . PRO A 1 196 ? 11.325 -9.302 -4.058 1.00 50.75 196 PRO A O 1
ATOM 1538 N N . ARG A 1 197 ? 11.514 -11.100 -2.714 1.00 45.25 197 ARG A N 1
ATOM 1539 C CA . ARG A 1 197 ? 10.811 -12.049 -3.596 1.00 45.25 197 ARG A CA 1
ATOM 1540 C C . ARG A 1 197 ? 9.468 -11.486 -4.099 1.00 45.25 197 ARG A C 1
ATOM 1542 O O . ARG A 1 197 ? 8.770 -10.836 -3.322 1.00 45.25 197 ARG A O 1
ATOM 1549 N N . PRO A 1 198 ? 9.076 -11.776 -5.355 1.00 45.31 198 PRO A N 1
ATOM 1550 C CA . PRO A 1 198 ? 9.625 -12.804 -6.254 1.00 45.31 198 PRO A CA 1
ATOM 1551 C C . PRO A 1 198 ? 10.731 -12.334 -7.221 1.00 45.31 198 PRO A C 1
ATOM 1553 O O . PRO A 1 198 ? 11.145 -13.112 -8.078 1.00 45.31 198 PRO A O 1
ATOM 1556 N N . TYR A 1 199 ? 11.227 -11.099 -7.120 1.00 47.72 199 TYR A N 1
ATOM 1557 C CA . TYR A 1 199 ? 12.061 -10.514 -8.177 1.00 47.72 199 TYR A CA 1
ATOM 1558 C C . TYR A 1 199 ? 13.571 -10.644 -7.907 1.00 47.72 199 TYR A C 1
ATOM 1560 O O . TYR A 1 199 ? 14.051 -10.436 -6.796 1.00 47.72 199 TYR A O 1
ATOM 1568 N N . LEU A 1 200 ? 14.344 -10.967 -8.946 1.00 45.66 200 LEU A N 1
ATOM 1569 C CA . LEU A 1 200 ? 15.808 -10.899 -8.950 1.00 45.66 200 LEU A CA 1
ATOM 1570 C C . LEU A 1 200 ? 16.217 -9.814 -9.956 1.00 45.66 200 LEU A C 1
ATOM 1572 O O . LEU A 1 200 ? 15.772 -9.878 -11.101 1.00 45.66 200 LEU A O 1
ATOM 1576 N N . HIS A 1 201 ? 17.061 -8.841 -9.585 1.00 54.53 201 HIS A N 1
ATOM 1577 C CA . HIS A 1 201 ? 17.559 -7.891 -10.584 1.00 54.53 201 HIS A CA 1
ATOM 1578 C C . HIS A 1 201 ? 18.672 -8.523 -11.419 1.00 54.53 201 HIS A C 1
ATOM 1580 O O . HIS A 1 201 ? 19.624 -9.128 -10.913 1.00 54.53 201 HIS A O 1
ATOM 1586 N N . HIS A 1 202 ? 18.549 -8.372 -12.733 1.00 51.59 202 HIS A N 1
ATOM 1587 C CA . HIS A 1 202 ? 19.631 -8.637 -13.669 1.00 51.59 202 HIS A CA 1
ATOM 1588 C C . HIS A 1 202 ? 20.696 -7.530 -13.606 1.00 51.59 202 HIS A C 1
ATOM 1590 O O . HIS A 1 202 ? 20.414 -6.436 -13.121 1.00 51.59 202 HIS A O 1
ATOM 1596 N N . PRO A 1 203 ? 21.946 -7.835 -14.004 1.00 50.19 203 PRO A N 1
ATOM 1597 C CA . PRO A 1 203 ? 23.080 -6.945 -13.790 1.00 50.19 203 PRO A CA 1
ATOM 1598 C C . PRO A 1 203 ? 22.886 -5.567 -14.423 1.00 50.19 203 PRO A C 1
ATOM 1600 O O . PRO A 1 203 ? 22.604 -5.477 -15.614 1.00 50.19 203 PRO A O 1
ATOM 1603 N N . LEU A 1 204 ? 23.124 -4.520 -13.636 1.00 52.09 204 LEU A N 1
ATOM 1604 C CA . LEU A 1 204 ? 23.368 -3.175 -14.137 1.00 52.09 204 LEU A CA 1
ATOM 1605 C C . LEU A 1 204 ? 24.814 -3.121 -14.639 1.00 52.09 204 LEU A C 1
ATOM 1607 O O . LEU A 1 204 ? 25.746 -3.502 -13.922 1.00 52.09 204 LEU A O 1
ATOM 1611 N N . TYR A 1 205 ? 24.982 -2.691 -15.886 1.00 48.31 205 TYR A N 1
ATOM 1612 C CA . TYR A 1 205 ? 26.283 -2.436 -16.492 1.00 48.31 205 TYR A CA 1
ATOM 1613 C C . TYR A 1 205 ? 26.527 -0.931 -16.496 1.00 48.31 205 TYR A C 1
ATOM 1615 O O . TYR A 1 205 ? 25.746 -0.179 -17.073 1.00 48.31 205 TYR A O 1
ATOM 1623 N N . ALA A 1 206 ? 27.619 -0.511 -15.866 1.00 37.66 206 ALA A N 1
ATOM 1624 C CA . ALA A 1 206 ? 28.145 0.838 -16.012 1.00 37.66 206 ALA A CA 1
ATOM 1625 C C . ALA A 1 206 ? 29.405 0.757 -16.890 1.00 37.66 206 ALA A C 1
ATOM 1627 O O . ALA A 1 206 ? 30.307 -0.037 -16.571 1.00 37.66 206 ALA A O 1
ATOM 1628 N N . PRO A 1 207 ? 29.487 1.508 -18.004 1.00 32.47 207 PRO A N 1
ATOM 1629 C CA . PRO A 1 207 ? 30.767 1.717 -18.662 1.00 32.47 207 PRO A CA 1
ATOM 1630 C C . PRO A 1 207 ? 31.694 2.481 -17.705 1.00 32.47 207 PRO A C 1
ATOM 1632 O O . PRO A 1 207 ? 31.236 3.330 -16.939 1.00 32.47 207 PRO A O 1
ATOM 1635 N N . ALA A 1 208 ? 32.974 2.102 -17.713 1.00 34.19 208 ALA A N 1
ATOM 1636 C CA . ALA A 1 208 ? 34.028 2.857 -17.041 1.00 34.19 208 ALA A CA 1
ATOM 1637 C C . ALA A 1 208 ? 34.196 4.217 -17.714 1.00 34.19 208 ALA A C 1
ATOM 1639 O O . ALA A 1 208 ? 33.957 4.275 -18.939 1.00 34.19 208 ALA A O 1
#

Organism: Raoultella terrigena (NCBI:txid577)

InterPro domains:
  IPR011055 Duplicated hybrid motif [G3DSA:2.70.70.10] (129-197)
  IPR011055 Duplicated hybrid motif [SSF51261] (9-189)
  IPR045834 Csd3-like, second N-terminal domain [PF19425] (24-145)
  IPR050570 Bacterial cell wall metabolism enzyme [PTHR21666] (72-186)

Mean predicted aligned error: 14.51 Å

pLDDT: mean 83.9, std 14.07, range [32.47, 98.31]

Secondary structure (DSSP, 8-state):
--TTEEEEEEEETTEEEEEEEEPPPEEEEEEEEEE-SS-HHHHHHHTT--HHHHHHHHHHHTTT--GGG--TT-EEEEEEEEEEETTEEEEEEEEEEEEEETTEEEEEEE-TTS-EE-TTS-B-S-PPPSSSSSSPPPEEE--BTTPBPTTT-SB--B-S-EE---TTPPPPPSS--EEEEEEEETTEEEEEEEPSTT-BPPPEEE--

Radius of gyration: 25.91 Å; Cα contacts (8 Å, |Δi|>4): 367; chains: 1; bounding box: 79×46×63 Å

Foldseek 3Di:
DPPQWDWDWPDDPPGTDIDIGGDFFDKDKDKFKFWADPFPQVTVVVSPDDPVRSVVVCVQCVQVDDRVPADGGKMKMWIKIFTADPNDTDDIDTAKMWIGGPNDIWIWGADPVRFTATPVRHGRPQQFAPAQAPDDFDFPDDFAQQDADPPPRHGDGDHDIDGDDDAPGDGHGRGDFAWPDWDADPQATWTWGQDDPPDTDDIDGHHD

Nearest PDB structures (foldseek):
  6ue4-assembly1_A  TM=5.566E-01  e=1.795E-16  Vibrio cholerae O1 biovar El Tor str. N16961
  6ue4-assembly1_B  TM=5.542E-01  e=2.447E-16  Vibrio cholerae O1 biovar El Tor str. N16961
  2gu1-assembly1_A  TM=5.231E-01  e=2.096E-16  Vibrio cholerae
  4rnz-assembly1_A  TM=5.827E-01  e=6.432E-10  Helicobacter pylori 26695
  3slu-assembly2_B  TM=5.244E-01  e=3.193E-09  Neisseria meningitidis ATCC 13091

Solvent-accessible surface area (backbone atoms only — not comparable to full-atom values): 12447 Å² total; per-residue (Å²): 129,71,92,41,60,52,73,46,72,47,79,53,92,97,46,71,49,78,48,76,46,74,69,84,53,54,76,46,76,45,78,39,59,46,52,25,52,98,37,57,69,61,30,43,39,75,45,70,41,51,74,66,54,51,50,50,52,48,64,58,37,56,73,81,46,64,72,86,73,65,48,67,70,26,38,39,38,37,33,33,36,32,27,36,46,95,93,38,81,77,47,74,42,81,43,32,38,42,38,38,49,96,94,42,79,46,50,32,38,49,48,94,90,70,47,43,16,34,93,86,68,49,66,41,63,94,64,60,49,95,54,46,40,99,62,93,62,56,73,74,40,69,67,31,77,71,32,64,35,90,88,77,70,43,75,54,58,34,94,50,70,42,65,59,72,66,80,79,63,70,78,47,76,34,52,78,57,47,82,77,40,80,48,79,52,100,88,29,40,38,39,25,36,42,34,72,83,94,47,70,50,72,68,51,74,47,71,113